Protein AF-A0A968SGC8-F1 (afdb_monomer_lite)

Foldseek 3Di:
DDDALLLLLLQQQVLLVLLLLVLLVVPDPPDDPDDDDDPPPQSPPDLLLLLLLLQLVQCLQVLDDDPVSSLVSCCVFPVVSLVQFQPAQQLSLLSSLVLVLSLCLQPLPVVSQVVSSNRRHHPPHDCLVSSLVSPLLSLLSDPVCQVVVPPPPPPDDDDDDDDRDDSLLVNLVSCVVRFVDDSVCLVPPDDLVVQLVVLVVGPPPSCSLVSSLNSLCSVCLQASVSSLVSLCVHPPNSSNSSSNSNNSSSNNGPVNDDVVSVVCQVPPVQPSTPPSDRPSRSSVSSVCSSVVVDDNPDPPPDPPDDDDDDDDDDDDDDDDDDDPDDDDDDDDDDDDDDDDDDDDDDDDD

pLDDT: mean 75.43, std 24.03, range [27.88, 97.62]

Radius of gyration: 25.51 Å; chains: 1; bounding box: 81×71×58 Å

Structure (mmCIF, N/CA/C/O backbone):
data_AF-A0A968SGC8-F1
#
_entry.id   AF-A0A968SGC8-F1
#
loop_
_atom_site.group_PDB
_atom_site.id
_atom_site.type_symbol
_atom_site.label_atom_id
_atom_site.label_alt_id
_atom_site.label_comp_id
_atom_site.label_asym_id
_atom_site.label_entity_id
_atom_site.label_seq_id
_atom_site.pdbx_PDB_ins_code
_atom_site.Cartn_x
_atom_site.Cartn_y
_atom_site.Cartn_z
_atom_site.occupancy
_atom_site.B_iso_or_equiv
_atom_site.auth_seq_id
_atom_site.auth_comp_id
_atom_site.auth_asym_id
_atom_site.auth_atom_id
_atom_site.pdbx_PDB_model_num
ATOM 1 N N . MET A 1 1 ? -9.001 -15.370 -15.158 1.00 44.16 1 MET A N 1
ATOM 2 C CA . MET A 1 1 ? -9.696 -16.065 -14.051 1.00 44.16 1 MET A CA 1
ATOM 3 C C . MET A 1 1 ? -10.393 -15.009 -13.215 1.00 44.16 1 MET A C 1
ATOM 5 O O . MET A 1 1 ? -9.741 -14.052 -12.826 1.00 44.16 1 MET A O 1
ATOM 9 N N . ILE A 1 2 ? -11.703 -15.141 -13.006 1.00 53.38 2 ILE A N 1
ATOM 10 C CA . ILE A 1 2 ? -12.503 -14.187 -12.230 1.00 53.38 2 ILE A CA 1
ATOM 11 C C . ILE A 1 2 ? -12.363 -14.575 -10.759 1.00 53.38 2 ILE A C 1
ATOM 13 O O . ILE A 1 2 ? -12.994 -15.523 -10.297 1.00 53.38 2 ILE A O 1
ATOM 17 N N . TYR A 1 3 ? -11.468 -13.911 -10.035 1.00 65.62 3 TYR A N 1
ATOM 18 C CA . TYR A 1 3 ? -11.357 -14.106 -8.592 1.00 65.62 3 TYR A CA 1
ATOM 19 C C . TYR A 1 3 ? -12.377 -13.229 -7.867 1.00 65.62 3 TYR A C 1
ATOM 21 O O . TYR A 1 3 ? -12.658 -12.113 -8.304 1.00 65.62 3 TYR A O 1
ATOM 29 N N . SER A 1 4 ? -12.923 -13.728 -6.755 1.00 87.12 4 SER A N 1
ATOM 30 C CA . SER A 1 4 ? -13.863 -12.948 -5.947 1.00 87.12 4 SER A CA 1
ATOM 31 C C . SER A 1 4 ? -13.193 -11.695 -5.385 1.00 87.12 4 SER A C 1
ATOM 33 O O . SER A 1 4 ? -12.011 -11.718 -5.026 1.00 87.12 4 SER A O 1
ATOM 35 N N . LEU A 1 5 ? -13.971 -10.618 -5.258 1.00 90.06 5 LEU A N 1
ATOM 36 C CA . LEU A 1 5 ? -13.527 -9.359 -4.663 1.00 90.06 5 LEU A CA 1
ATOM 37 C C . LEU A 1 5 ? -12.890 -9.573 -3.284 1.00 90.06 5 LEU A C 1
ATOM 39 O O . LEU A 1 5 ? -11.820 -9.042 -3.012 1.00 90.06 5 LEU A O 1
ATOM 43 N N . PHE A 1 6 ? -13.481 -10.446 -2.465 1.00 91.31 6 PHE A N 1
ATOM 44 C CA . PHE A 1 6 ? -12.934 -10.831 -1.165 1.00 91.31 6 PHE A CA 1
ATOM 45 C C . PHE A 1 6 ? -11.478 -11.326 -1.239 1.00 91.31 6 PHE A C 1
ATOM 47 O O . PHE A 1 6 ? -10.633 -10.873 -0.473 1.00 91.31 6 PHE A O 1
ATOM 54 N N . ASN A 1 7 ? -11.143 -12.194 -2.203 1.00 91.31 7 ASN A N 1
ATOM 55 C CA . ASN A 1 7 ? -9.778 -12.712 -2.351 1.00 91.31 7 ASN A CA 1
ATOM 56 C C . ASN A 1 7 ? -8.788 -11.633 -2.817 1.00 91.31 7 ASN A C 1
ATOM 58 O O . ASN A 1 7 ? -7.615 -11.685 -2.440 1.00 91.31 7 ASN A O 1
ATOM 62 N N . LYS A 1 8 ? -9.233 -10.674 -3.640 1.00 92.44 8 LYS A N 1
ATOM 63 C CA . LYS A 1 8 ? -8.419 -9.512 -4.031 1.00 92.44 8 LYS A CA 1
ATOM 64 C C . LYS A 1 8 ? -8.183 -8.583 -2.840 1.00 92.44 8 LYS A C 1
ATOM 66 O O . LYS A 1 8 ? -7.056 -8.169 -2.599 1.00 92.44 8 LYS A O 1
ATOM 71 N N . PHE A 1 9 ? -9.231 -8.317 -2.066 1.00 92.31 9 PHE A N 1
ATOM 72 C CA . PHE A 1 9 ? -9.202 -7.481 -0.867 1.00 92.31 9 PHE A CA 1
ATOM 73 C C . PHE A 1 9 ? -8.247 -8.054 0.193 1.00 92.31 9 PHE A C 1
ATOM 75 O O . PHE A 1 9 ? -7.362 -7.354 0.684 1.00 92.31 9 PHE A O 1
ATOM 82 N N . GLN A 1 10 ? -8.360 -9.359 0.473 1.00 93.69 10 GLN A N 1
ATOM 83 C CA . GLN A 1 10 ? -7.415 -10.102 1.310 1.00 93.69 10 GLN A CA 1
ATOM 84 C C . GLN A 1 10 ? -5.999 -10.061 0.746 1.00 93.69 10 GLN A C 1
ATOM 86 O O . GLN A 1 10 ? -5.056 -9.734 1.465 1.00 93.69 10 GLN A O 1
ATOM 91 N N . GLY A 1 11 ? -5.855 -10.367 -0.545 1.00 95.06 11 GLY A N 1
ATOM 92 C CA . GLY A 1 11 ? -4.572 -10.363 -1.231 1.00 95.06 11 GLY A CA 1
ATOM 93 C C . GLY A 1 11 ? -3.858 -9.019 -1.129 1.00 95.06 11 GLY A C 1
ATOM 94 O O . GLY A 1 11 ? -2.661 -9.004 -0.876 1.00 95.06 11 GLY A O 1
ATOM 95 N N . ALA A 1 12 ? -4.575 -7.901 -1.243 1.00 95.94 12 ALA A N 1
ATOM 96 C CA . ALA A 1 12 ? -4.001 -6.564 -1.157 1.00 95.94 12 ALA A CA 1
ATOM 97 C C . ALA A 1 12 ? -3.338 -6.307 0.205 1.00 95.94 12 ALA A C 1
ATOM 99 O O . ALA A 1 12 ? -2.127 -6.104 0.302 1.00 95.94 12 ALA A O 1
ATOM 100 N N . TRP A 1 13 ? -4.107 -6.376 1.292 1.00 95.25 13 TRP A N 1
ATOM 101 C CA . TRP A 1 13 ? -3.551 -6.090 2.613 1.00 95.25 13 TRP A CA 1
ATOM 102 C C . TRP A 1 13 ? -2.515 -7.134 3.047 1.00 95.25 13 TRP A C 1
ATOM 104 O O . TRP A 1 13 ? -1.416 -6.786 3.485 1.00 95.25 13 TRP A O 1
ATOM 114 N N . LEU A 1 14 ? -2.830 -8.424 2.889 1.00 94.06 14 L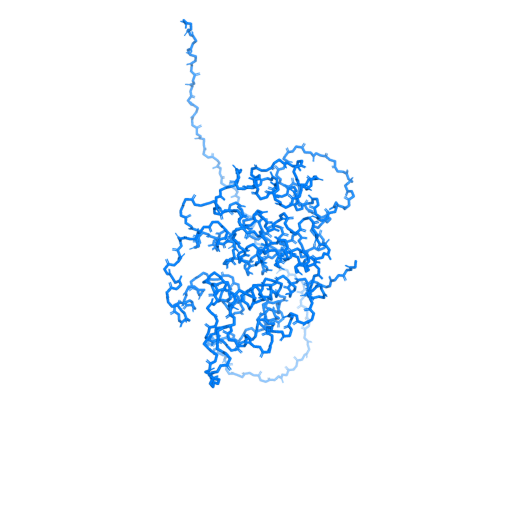EU A N 1
ATOM 115 C CA . LEU A 1 14 ? -1.924 -9.499 3.293 1.00 94.06 14 LEU A CA 1
ATOM 116 C C . LEU A 1 14 ? -0.674 -9.543 2.420 1.00 94.06 14 LEU A C 1
ATOM 118 O O . LEU A 1 14 ? 0.393 -9.863 2.928 1.00 94.06 14 LEU A O 1
ATOM 122 N N . GLY A 1 15 ? -0.767 -9.183 1.142 1.00 95.56 15 GLY A N 1
ATOM 123 C CA . GLY A 1 15 ? 0.378 -9.083 0.246 1.00 95.56 15 GLY A CA 1
ATOM 124 C C . GLY A 1 15 ? 1.407 -8.081 0.755 1.00 95.56 15 GLY A C 1
ATOM 125 O O . GLY A 1 15 ? 2.592 -8.405 0.796 1.00 95.56 15 GLY A O 1
ATOM 126 N N . SER A 1 16 ? 0.958 -6.914 1.229 1.00 95.19 16 SER A N 1
ATOM 127 C CA . SER A 1 16 ? 1.828 -5.931 1.886 1.00 95.19 16 SER A CA 1
ATOM 128 C C . SER A 1 16 ? 2.478 -6.508 3.147 1.00 95.19 16 SER A C 1
ATOM 130 O O . SER A 1 16 ? 3.703 -6.538 3.246 1.00 95.19 16 SER A O 1
ATOM 132 N N . VAL A 1 17 ? 1.670 -6.999 4.094 1.00 92.00 17 VAL A N 1
ATOM 133 C CA . VAL A 1 17 ? 2.140 -7.471 5.413 1.00 92.00 17 VAL A CA 1
ATOM 134 C C . VAL A 1 17 ? 3.071 -8.682 5.296 1.00 92.00 17 VAL A C 1
ATOM 136 O O . VAL A 1 17 ? 4.123 -8.742 5.927 1.00 92.00 17 VAL A O 1
ATOM 139 N N . VAL A 1 18 ? 2.712 -9.668 4.473 1.00 91.69 18 VAL A N 1
ATOM 140 C CA . VAL A 1 18 ? 3.506 -10.887 4.269 1.00 91.69 18 VAL A CA 1
ATOM 141 C C . VAL A 1 18 ? 4.841 -10.558 3.605 1.00 91.69 18 VAL A C 1
ATOM 143 O O . VAL A 1 18 ? 5.877 -11.113 3.986 1.00 91.69 18 VAL A O 1
ATOM 146 N N . ALA A 1 19 ? 4.844 -9.651 2.627 1.00 93.00 19 ALA A N 1
ATOM 147 C CA . ALA A 1 19 ? 6.064 -9.279 1.931 1.00 93.00 19 ALA A CA 1
ATOM 148 C C . ALA A 1 19 ? 7.033 -8.502 2.840 1.00 93.00 19 ALA A C 1
ATOM 150 O O . ALA A 1 19 ? 8.225 -8.825 2.868 1.00 93.00 19 ALA A O 1
ATOM 151 N N . THR A 1 20 ? 6.539 -7.545 3.637 1.00 91.50 20 THR A N 1
ATOM 152 C CA . THR A 1 20 ? 7.368 -6.796 4.600 1.00 91.50 20 THR A CA 1
ATOM 153 C C . THR A 1 20 ? 7.879 -7.691 5.724 1.00 91.50 20 THR A C 1
ATOM 155 O O . THR A 1 20 ? 9.072 -7.666 6.030 1.00 91.50 20 THR A O 1
ATOM 158 N N . ALA A 1 21 ? 7.026 -8.549 6.289 1.00 87.94 21 ALA A N 1
ATOM 159 C CA . ALA A 1 21 ? 7.408 -9.542 7.291 1.00 87.94 21 ALA A CA 1
ATOM 160 C C . ALA A 1 21 ? 8.562 -10.427 6.807 1.00 87.94 21 ALA A C 1
ATOM 162 O O . ALA A 1 21 ? 9.573 -10.599 7.494 1.00 87.94 21 ALA A O 1
ATOM 163 N N . ARG A 1 22 ? 8.446 -10.948 5.582 1.00 87.88 22 ARG A N 1
ATOM 164 C CA . ARG A 1 22 ? 9.485 -11.775 4.970 1.00 87.88 22 ARG A CA 1
ATOM 165 C C . ARG A 1 22 ? 10.780 -11.008 4.740 1.00 87.88 22 ARG A C 1
ATOM 167 O O . ARG A 1 22 ? 11.859 -11.562 4.952 1.00 87.88 22 ARG A O 1
ATOM 174 N N . PHE A 1 23 ? 10.685 -9.769 4.270 1.00 88.56 23 PHE A N 1
ATOM 175 C CA . PHE A 1 23 ? 11.853 -8.922 4.077 1.00 88.56 23 PHE A CA 1
ATOM 176 C C . PHE A 1 23 ? 12.595 -8.702 5.399 1.00 88.56 23 PHE A C 1
ATOM 178 O O . PHE A 1 23 ? 13.795 -8.951 5.471 1.00 88.56 23 PHE A O 1
ATOM 185 N N . ARG A 1 24 ? 11.875 -8.345 6.468 1.00 85.62 24 ARG A N 1
ATOM 186 C CA . ARG A 1 24 ? 12.444 -8.159 7.811 1.00 85.62 24 ARG A CA 1
ATOM 187 C C . ARG A 1 24 ? 13.102 -9.437 8.336 1.00 85.62 24 ARG A C 1
ATOM 189 O O . ARG A 1 24 ? 14.225 -9.373 8.822 1.00 85.62 24 ARG A O 1
ATOM 196 N N . ALA A 1 25 ? 12.460 -10.595 8.163 1.00 82.38 25 ALA A N 1
ATOM 197 C CA . ALA A 1 25 ? 13.013 -11.885 8.581 1.00 82.38 25 ALA A CA 1
ATOM 198 C C . ALA A 1 25 ? 14.326 -12.247 7.861 1.00 82.38 25 ALA A C 1
ATOM 200 O O . ALA A 1 25 ? 15.195 -12.875 8.454 1.00 82.38 25 ALA A O 1
ATOM 201 N N . LYS A 1 26 ? 14.495 -11.848 6.592 1.00 80.00 26 LYS A N 1
ATOM 202 C CA . LYS A 1 26 ? 15.757 -12.032 5.852 1.00 80.00 26 LYS A CA 1
ATOM 203 C C . LYS A 1 26 ? 16.834 -11.018 6.229 1.00 80.00 26 LYS A C 1
ATOM 205 O O . LYS A 1 26 ? 18.016 -11.334 6.140 1.00 80.00 26 LYS A O 1
ATOM 210 N N . SER A 1 27 ? 16.424 -9.806 6.589 1.00 73.50 27 SER A N 1
ATOM 211 C CA . SER A 1 27 ? 17.328 -8.705 6.927 1.00 73.50 27 SER A CA 1
ATOM 212 C C . SER A 1 27 ? 17.847 -8.774 8.363 1.00 73.50 27 SER A C 1
ATOM 214 O O . SER A 1 27 ? 18.819 -8.093 8.676 1.00 73.50 27 SER A O 1
ATOM 216 N N . GLN A 1 28 ? 17.242 -9.587 9.236 1.00 63.50 28 GLN A N 1
ATOM 217 C CA . GLN A 1 28 ? 17.808 -9.885 10.549 1.00 63.50 28 GLN A CA 1
ATOM 218 C C . GLN A 1 28 ? 19.001 -10.844 10.387 1.00 63.50 28 GLN A C 1
ATOM 220 O O . GLN A 1 28 ? 18.807 -12.002 10.012 1.00 63.50 28 GLN A O 1
ATOM 225 N N . PRO A 1 29 ? 20.247 -10.402 10.646 1.00 47.19 29 PRO A N 1
ATOM 226 C CA . PRO A 1 29 ? 21.378 -11.319 10.688 1.00 47.19 29 PRO A CA 1
ATOM 227 C C . PRO A 1 29 ? 21.155 -12.317 11.827 1.00 47.19 29 PRO A C 1
ATOM 229 O O . PRO A 1 29 ? 20.665 -11.918 12.882 1.00 47.19 29 PRO A O 1
ATOM 232 N N . ASN A 1 30 ? 21.542 -13.584 11.623 1.00 44.03 30 ASN A N 1
ATOM 233 C CA . ASN A 1 30 ? 21.597 -14.647 12.637 1.00 44.03 30 ASN A CA 1
ATOM 234 C C . ASN A 1 30 ? 22.349 -14.173 13.899 1.00 44.03 30 ASN A C 1
ATOM 236 O O . ASN A 1 30 ? 23.530 -14.456 14.086 1.00 44.03 30 ASN A O 1
ATOM 240 N N . SER A 1 31 ? 21.672 -13.443 14.773 1.00 41.66 31 SER A N 1
ATOM 241 C CA . SER A 1 31 ? 22.146 -13.084 16.097 1.00 41.66 31 SER A CA 1
ATOM 242 C C . SER A 1 31 ? 21.400 -13.975 17.073 1.00 41.66 31 SER A C 1
ATOM 244 O O . SER A 1 31 ? 20.184 -13.883 17.187 1.00 41.66 31 SER A O 1
ATOM 246 N N . GLN A 1 32 ? 22.174 -14.802 17.779 1.00 42.66 32 GLN A N 1
ATOM 247 C CA . GLN A 1 32 ? 21.794 -15.678 18.896 1.00 42.66 32 GLN A CA 1
ATOM 248 C C . GLN A 1 32 ? 21.338 -17.102 18.535 1.00 42.66 32 GLN A C 1
ATOM 250 O O . GLN A 1 32 ? 20.178 -17.471 18.650 1.00 42.66 32 GLN A O 1
ATOM 255 N N . VAL A 1 33 ? 22.326 -17.954 18.241 1.00 41.66 33 VAL A N 1
ATOM 256 C CA . VAL A 1 33 ? 22.206 -19.423 18.342 1.00 41.66 33 VAL A CA 1
ATOM 257 C C . VAL A 1 33 ? 22.215 -19.912 19.808 1.00 41.66 33 VAL A C 1
ATOM 259 O O . VAL A 1 33 ? 21.871 -21.056 20.055 1.00 41.66 33 VAL A O 1
ATOM 262 N N . ASN A 1 34 ? 22.529 -19.075 20.808 1.00 40.16 34 ASN A N 1
ATOM 263 C CA . ASN A 1 34 ? 22.683 -19.520 22.205 1.00 40.16 34 ASN A CA 1
ATOM 264 C C . ASN A 1 34 ? 22.024 -18.578 23.227 1.00 40.16 34 ASN A C 1
ATOM 266 O O . ASN A 1 34 ? 22.697 -18.014 24.090 1.00 40.16 34 ASN A O 1
ATOM 270 N N . SER A 1 35 ? 20.711 -18.374 23.161 1.00 34.50 35 SER A N 1
ATOM 271 C CA . SER A 1 35 ? 19.964 -17.777 24.278 1.00 34.50 35 SER A CA 1
ATOM 272 C C . SER A 1 35 ? 18.595 -18.451 24.416 1.00 34.50 35 SER A C 1
ATOM 274 O O . SER A 1 35 ? 18.003 -18.800 23.394 1.00 34.50 35 SER A O 1
ATOM 276 N N . PRO A 1 36 ? 18.108 -18.696 25.651 1.00 36.94 36 PRO A N 1
ATOM 277 C CA . PRO A 1 36 ? 16.769 -19.240 25.873 1.00 36.94 36 PRO A CA 1
ATOM 278 C C . PRO A 1 36 ? 15.713 -18.321 25.236 1.00 36.94 36 PRO A C 1
ATOM 280 O O . PRO A 1 36 ? 16.004 -17.143 25.012 1.00 36.94 36 PRO A O 1
ATOM 283 N N . PRO A 1 37 ? 14.506 -18.833 24.927 1.00 37.53 37 PRO A N 1
ATOM 284 C CA . PRO A 1 37 ? 13.490 -18.070 24.217 1.00 37.53 37 PRO A CA 1
ATOM 285 C C . PRO A 1 37 ? 13.073 -16.880 25.079 1.00 37.53 37 PRO A C 1
ATOM 287 O O . PRO A 1 37 ? 12.271 -17.009 26.003 1.00 37.53 37 PRO A O 1
ATOM 290 N N . ASN A 1 38 ? 13.636 -15.712 24.786 1.00 33.12 38 ASN A N 1
ATOM 291 C CA . ASN A 1 38 ? 13.056 -14.465 25.241 1.00 33.12 38 ASN A CA 1
ATOM 292 C C . ASN A 1 38 ? 11.638 -14.388 24.648 1.00 33.12 38 ASN A C 1
ATOM 294 O O . ASN A 1 38 ? 11.449 -14.784 23.490 1.00 33.12 38 ASN A O 1
ATOM 298 N N . PRO A 1 39 ? 10.635 -13.919 25.414 1.00 34.91 39 PRO A N 1
ATOM 299 C CA . PRO A 1 39 ? 9.309 -13.665 24.861 1.00 34.91 39 PRO A CA 1
ATOM 300 C C . PRO A 1 39 ? 9.460 -12.769 23.626 1.00 34.91 39 PRO A C 1
ATOM 302 O O . PRO A 1 39 ? 10.380 -11.946 23.618 1.00 34.91 39 PRO A O 1
ATOM 305 N N . PRO A 1 40 ? 8.617 -12.938 22.589 1.00 37.06 40 PRO A N 1
ATOM 306 C CA . PRO A 1 40 ? 8.781 -12.259 21.311 1.00 37.06 40 PRO A CA 1
ATOM 307 C C . PRO A 1 40 ? 8.898 -10.757 21.562 1.00 37.06 40 PRO A C 1
ATOM 309 O O . PRO A 1 40 ? 7.918 -10.084 21.875 1.00 37.06 40 PRO A O 1
ATOM 312 N N . SER A 1 41 ? 10.119 -10.232 21.481 1.00 37.78 41 SER A N 1
ATOM 313 C CA . SER A 1 41 ? 10.339 -8.801 21.449 1.00 37.78 41 SER A CA 1
ATOM 314 C C . SER A 1 41 ? 9.647 -8.331 20.182 1.00 37.78 41 SER A C 1
ATOM 316 O O . SER A 1 41 ? 9.981 -8.795 19.093 1.00 37.78 41 SER A O 1
ATOM 318 N N . ASN A 1 42 ? 8.619 -7.493 20.357 1.00 42.53 42 ASN A N 1
ATOM 319 C CA . ASN A 1 42 ? 7.828 -6.892 19.290 1.00 42.53 42 ASN A CA 1
ATOM 320 C C . ASN A 1 42 ? 8.747 -6.542 18.120 1.00 42.53 42 ASN A C 1
ATOM 322 O O . ASN A 1 42 ? 9.511 -5.579 18.202 1.00 42.53 42 ASN A O 1
ATOM 326 N N . SER A 1 43 ? 8.715 -7.350 17.057 1.00 47.03 43 SER A N 1
ATOM 327 C CA . SER A 1 43 ? 9.413 -7.047 15.815 1.00 47.03 43 SER A CA 1
ATOM 328 C C . SER A 1 43 ? 8.942 -5.658 15.414 1.00 47.03 43 SER A C 1
ATOM 330 O O . SER A 1 43 ? 7.745 -5.487 15.183 1.00 47.03 43 SER A O 1
ATOM 332 N N . SER A 1 44 ? 9.828 -4.661 15.457 1.00 58.56 44 SER A N 1
ATOM 333 C CA . SER A 1 44 ? 9.463 -3.247 15.365 1.00 58.56 44 SER A CA 1
ATOM 334 C C . SER A 1 44 ? 8.835 -2.961 14.003 1.00 58.56 44 SER A C 1
ATOM 336 O O . SER A 1 44 ? 9.532 -2.671 13.032 1.00 58.56 44 SER A O 1
ATOM 338 N N . SER A 1 45 ? 7.516 -3.122 13.921 1.00 71.50 45 SER A N 1
ATOM 339 C CA . SER A 1 45 ? 6.724 -2.825 12.738 1.00 71.50 45 SER A CA 1
ATOM 340 C C . SER A 1 45 ? 6.945 -1.368 12.362 1.00 71.50 45 SER A C 1
ATOM 342 O O . SER A 1 45 ? 6.958 -0.504 13.243 1.00 71.50 45 SER A O 1
ATOM 344 N N . ASN A 1 46 ? 7.078 -1.095 11.067 1.00 87.62 46 ASN A N 1
ATOM 345 C CA . ASN A 1 46 ? 7.187 0.263 10.546 1.00 87.62 46 ASN A CA 1
ATOM 346 C C . ASN A 1 46 ? 6.029 1.134 11.095 1.00 87.62 46 ASN A C 1
ATOM 348 O O . ASN A 1 46 ? 4.893 0.646 11.112 1.00 87.62 46 ASN A O 1
ATOM 352 N N . PRO A 1 47 ? 6.281 2.376 11.566 1.00 92.94 47 PRO A N 1
ATOM 353 C CA . PRO A 1 47 ? 5.264 3.242 12.177 1.00 92.94 47 PRO A CA 1
ATOM 354 C C . PRO A 1 47 ? 4.026 3.432 11.292 1.00 92.94 47 PRO A C 1
ATOM 356 O O . PRO A 1 47 ? 2.904 3.409 11.794 1.00 92.94 47 PRO A O 1
ATOM 359 N N . TRP A 1 48 ? 4.207 3.530 9.975 1.00 94.31 48 TRP A N 1
ATOM 360 C CA . TRP A 1 48 ? 3.115 3.739 9.023 1.00 94.31 48 TRP A CA 1
ATOM 361 C C . TRP A 1 48 ? 2.249 2.494 8.829 1.00 94.31 48 TRP A C 1
ATOM 363 O O . TRP A 1 48 ? 1.032 2.604 8.698 1.00 94.31 48 TRP A O 1
ATOM 373 N N . GLU A 1 49 ? 2.845 1.303 8.919 1.00 92.31 49 GLU A N 1
ATOM 374 C CA . GLU A 1 49 ? 2.100 0.041 8.978 1.00 92.31 49 GLU A CA 1
ATOM 375 C C . GLU A 1 49 ? 1.259 -0.044 10.265 1.00 92.31 49 GLU A C 1
ATOM 377 O O . GLU A 1 49 ? 0.119 -0.514 10.226 1.00 92.31 49 GLU A O 1
ATOM 382 N N . GLN A 1 50 ? 1.774 0.468 11.394 1.00 92.06 50 GLN A N 1
ATOM 383 C CA . GLN A 1 50 ? 1.009 0.540 12.648 1.00 92.06 50 GLN A CA 1
ATOM 384 C C . GLN A 1 50 ? -0.172 1.502 12.515 1.00 92.06 50 GLN A C 1
ATOM 386 O O . GLN A 1 50 ? -1.300 1.145 12.852 1.00 92.06 50 GLN A O 1
ATOM 391 N N . ILE A 1 51 ? 0.075 2.702 11.979 1.00 95.56 51 ILE A N 1
ATOM 392 C CA . ILE A 1 51 ? -0.952 3.721 11.740 1.00 95.56 51 ILE A CA 1
ATOM 393 C C . ILE A 1 51 ? -2.053 3.164 10.835 1.00 95.56 51 ILE A C 1
ATOM 395 O O . ILE A 1 51 ? -3.231 3.280 11.176 1.00 95.56 51 ILE A O 1
ATOM 399 N N . ALA A 1 52 ? -1.682 2.501 9.736 1.00 95.69 52 ALA A N 1
ATOM 400 C CA . ALA A 1 52 ? -2.625 1.847 8.837 1.00 95.69 52 ALA A CA 1
ATOM 401 C C . ALA A 1 52 ? -3.421 0.743 9.557 1.00 95.69 52 ALA A C 1
ATOM 403 O O . ALA A 1 52 ? -4.643 0.679 9.444 1.00 95.69 52 ALA A O 1
ATOM 404 N N . THR A 1 53 ? -2.760 -0.091 10.361 1.00 93.69 53 THR A N 1
ATOM 405 C CA . THR A 1 53 ? -3.423 -1.165 11.117 1.00 93.69 53 THR A CA 1
ATOM 406 C C . THR A 1 53 ? -4.442 -0.617 12.123 1.00 93.69 53 THR A C 1
ATOM 408 O O . THR A 1 53 ? -5.564 -1.120 12.198 1.00 93.69 53 THR A O 1
ATOM 411 N N . ILE A 1 54 ? -4.098 0.450 12.850 1.00 94.44 54 ILE A N 1
ATOM 412 C CA . ILE A 1 54 ? -5.029 1.155 13.745 1.00 94.44 54 ILE A CA 1
ATOM 413 C C . ILE A 1 54 ? -6.158 1.807 12.930 1.00 94.44 54 ILE A C 1
ATOM 415 O O . ILE A 1 54 ? -7.320 1.757 13.324 1.00 94.44 54 ILE A O 1
ATOM 419 N N . GLY A 1 55 ? -5.859 2.336 11.742 1.00 95.69 55 GLY A N 1
ATOM 420 C CA . GLY A 1 55 ? -6.864 2.864 10.817 1.00 95.69 55 GLY A CA 1
ATOM 421 C C . GLY A 1 55 ? -7.906 1.821 10.417 1.00 95.69 55 GLY A C 1
ATOM 422 O O . GLY A 1 55 ? -9.101 2.112 10.431 1.00 95.69 55 GLY A O 1
ATOM 423 N N . ILE A 1 56 ? -7.481 0.581 10.155 1.00 95.44 56 ILE A N 1
ATOM 424 C CA . ILE A 1 56 ? -8.402 -0.536 9.901 1.00 95.44 56 ILE A CA 1
ATOM 425 C C . ILE A 1 56 ? -9.295 -0.796 11.118 1.00 95.44 56 ILE A C 1
ATOM 427 O O . ILE A 1 56 ? -10.506 -0.951 10.969 1.00 95.44 56 ILE A O 1
ATOM 431 N N . GLN A 1 57 ? -8.727 -0.828 12.325 1.00 94.25 57 GLN A N 1
ATOM 432 C CA . GLN A 1 57 ? -9.503 -1.035 13.552 1.00 94.25 57 GLN A CA 1
ATOM 433 C C . GLN A 1 57 ? -10.546 0.071 13.751 1.00 94.25 57 GLN A C 1
ATOM 435 O O . GLN A 1 57 ? -11.686 -0.224 14.112 1.00 94.25 57 GLN A O 1
ATOM 440 N N . SER A 1 58 ? -10.180 1.323 13.473 1.00 95.44 58 SER A N 1
ATOM 441 C CA . SER A 1 58 ? -11.089 2.466 13.522 1.00 95.44 58 SER A CA 1
ATOM 442 C C . SER A 1 58 ? -12.243 2.305 12.528 1.00 95.44 58 SER A C 1
ATOM 444 O O . SER A 1 58 ? -13.405 2.405 12.923 1.00 95.44 58 SER A O 1
ATOM 446 N N . LEU A 1 59 ? -11.938 1.962 11.270 1.00 95.50 59 LEU A N 1
ATOM 447 C CA . LEU A 1 59 ? -12.938 1.715 10.224 1.00 95.50 59 LEU A CA 1
ATOM 448 C C . LEU A 1 59 ? -13.892 0.573 10.596 1.00 95.50 59 LEU A C 1
ATOM 450 O O . LEU A 1 59 ? -15.097 0.708 10.417 1.00 95.50 59 LEU A O 1
ATOM 454 N N . ILE A 1 60 ? -13.379 -0.526 11.158 1.00 94.69 60 ILE A N 1
ATOM 455 C CA . ILE A 1 60 ? -14.202 -1.662 11.605 1.00 94.69 60 ILE A CA 1
ATOM 456 C C . ILE A 1 60 ? -15.154 -1.247 12.728 1.00 94.69 60 ILE A C 1
ATOM 458 O O . ILE A 1 60 ? -16.322 -1.632 12.716 1.00 94.69 60 ILE A O 1
ATOM 462 N N . GLN A 1 61 ? -14.654 -0.500 13.717 1.00 92.81 61 GLN A N 1
ATOM 463 C CA . GLN A 1 61 ? -15.440 -0.118 14.891 1.00 92.81 61 GLN A CA 1
ATOM 464 C C . GLN A 1 61 ? -16.517 0.914 14.562 1.00 92.81 61 GLN A C 1
ATOM 466 O O . GLN A 1 61 ? -17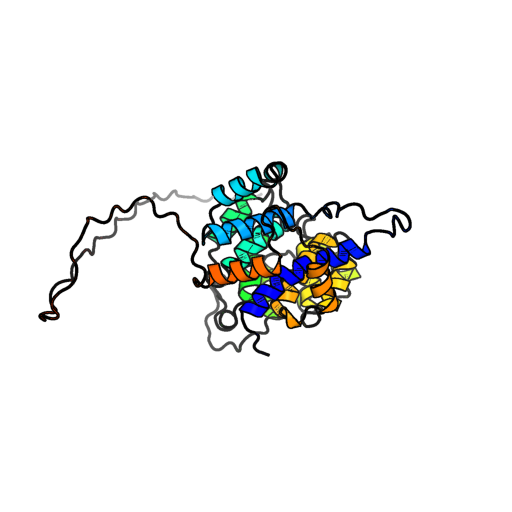.625 0.816 15.083 1.00 92.81 61 GLN A O 1
ATOM 471 N N . GLN A 1 62 ? -16.196 1.889 13.710 1.00 94.69 62 GLN A N 1
ATOM 472 C CA . GLN A 1 62 ? -17.120 2.966 13.358 1.00 94.69 62 GLN A CA 1
ATOM 473 C C . GLN A 1 62 ? -18.029 2.601 12.182 1.00 94.69 62 GLN A C 1
ATOM 475 O O . GLN A 1 62 ? -19.127 3.133 12.072 1.00 94.69 62 GLN A O 1
ATOM 480 N N . GLY A 1 63 ? -17.595 1.709 11.288 1.00 93.44 63 GLY A N 1
ATOM 481 C CA . GLY A 1 63 ? -18.287 1.429 10.027 1.00 93.44 63 GLY A CA 1
ATOM 482 C C . GLY A 1 63 ? -18.097 2.509 8.957 1.00 93.44 63 GLY A C 1
ATOM 483 O O . GLY A 1 63 ? -18.597 2.372 7.846 1.00 93.44 63 GLY A O 1
ATOM 484 N N . TYR A 1 64 ? -17.375 3.584 9.273 1.00 93.75 64 TYR A N 1
ATOM 485 C CA . TYR A 1 64 ? -17.055 4.686 8.374 1.00 93.75 64 TYR A CA 1
ATOM 486 C C . TYR A 1 64 ? -15.755 5.375 8.817 1.00 93.75 64 TYR A C 1
ATOM 488 O O . TYR A 1 64 ? -15.185 5.065 9.863 1.00 93.75 64 TYR A O 1
ATOM 496 N N . LEU A 1 65 ? -15.259 6.315 8.008 1.00 95.31 65 LEU A N 1
ATOM 497 C CA . LEU A 1 65 ? -14.049 7.073 8.318 1.00 95.31 65 LEU A CA 1
ATOM 498 C C . LEU A 1 65 ? -14.381 8.208 9.287 1.00 95.31 65 LEU A C 1
ATOM 500 O O . LEU A 1 65 ? -15.012 9.189 8.884 1.00 95.31 65 LEU A O 1
ATOM 504 N N . GLU A 1 66 ? -13.888 8.077 10.516 1.00 96.12 66 GLU A N 1
ATOM 505 C CA . GLU A 1 66 ? -13.911 9.104 11.557 1.00 96.12 66 GLU A CA 1
ATOM 506 C C . GLU A 1 66 ? -12.474 9.392 12.022 1.00 96.12 66 GLU A C 1
ATOM 508 O O . GLU A 1 66 ? -11.857 8.589 12.730 1.00 96.12 66 GLU A O 1
ATOM 513 N N . LEU A 1 67 ? -11.919 10.535 11.601 1.00 96.69 67 LEU A N 1
ATOM 514 C CA . LEU A 1 67 ? -10.510 10.874 11.843 1.00 96.69 67 LEU A CA 1
ATOM 515 C C . LEU A 1 67 ? -10.209 11.058 13.334 1.00 96.69 67 LEU A C 1
ATOM 517 O O . LEU A 1 67 ? -9.175 10.593 13.810 1.00 96.69 67 LEU A O 1
ATOM 521 N N . ASN A 1 68 ? -11.141 11.650 14.087 1.00 97.06 68 ASN A N 1
ATOM 522 C CA . ASN A 1 68 ? -10.975 11.850 15.528 1.00 97.06 68 ASN A CA 1
ATOM 523 C C . ASN A 1 68 ? -10.896 10.515 16.271 1.00 97.06 68 ASN A C 1
ATOM 525 O O . ASN A 1 68 ? -10.081 10.347 17.175 1.00 97.06 68 ASN A O 1
ATOM 529 N N . HIS A 1 69 ? -11.717 9.542 15.867 1.00 96.44 69 HIS A N 1
ATOM 530 C CA . HIS A 1 69 ? -11.685 8.204 16.441 1.00 96.44 69 HIS A CA 1
ATOM 531 C C . HIS A 1 69 ? -10.377 7.481 16.099 1.00 96.44 69 HIS A C 1
ATOM 533 O O . HIS A 1 69 ? -9.777 6.862 16.974 1.00 96.44 69 HIS A O 1
ATOM 539 N N . TRP A 1 70 ? -9.890 7.610 14.859 1.00 96.56 70 TRP A N 1
ATOM 540 C CA . TRP A 1 70 ? -8.592 7.057 14.463 1.00 96.56 70 TRP A CA 1
ATOM 541 C C . TRP A 1 70 ? -7.457 7.637 15.319 1.00 96.56 70 TRP A C 1
ATOM 543 O O . TRP A 1 70 ? -6.696 6.882 15.921 1.00 96.56 70 TRP A O 1
ATOM 553 N N . GLN A 1 71 ? -7.382 8.961 15.467 1.00 96.69 71 GLN A N 1
ATOM 554 C CA . GLN A 1 71 ? -6.380 9.598 16.327 1.00 96.69 71 GLN A CA 1
ATOM 555 C C . GLN A 1 71 ? -6.532 9.200 17.802 1.00 96.69 71 GLN A C 1
ATOM 557 O O . GLN A 1 71 ? -5.531 8.932 18.463 1.00 96.69 71 GLN A O 1
ATOM 562 N N . ALA A 1 72 ? -7.761 9.095 18.316 1.00 95.69 72 ALA A N 1
ATOM 563 C CA . ALA A 1 72 ? -8.012 8.643 19.684 1.00 95.69 72 ALA A CA 1
ATOM 564 C C . ALA A 1 72 ? -7.520 7.204 19.915 1.00 95.69 72 ALA A C 1
ATOM 566 O O . ALA A 1 72 ? -6.924 6.920 20.951 1.00 95.69 72 ALA A O 1
ATOM 567 N N . GLN A 1 73 ? -7.698 6.304 18.943 1.00 93.44 73 GLN A N 1
ATOM 568 C CA . GLN A 1 73 ? -7.153 4.946 19.020 1.00 93.44 73 GLN A CA 1
ATOM 569 C C . GLN A 1 73 ? -5.624 4.908 18.966 1.00 93.44 73 GLN A C 1
ATOM 571 O O . GLN A 1 73 ? -4.997 4.075 19.623 1.00 93.44 73 GLN A O 1
ATOM 576 N N . ILE A 1 74 ? -5.004 5.807 18.202 1.00 93.81 74 ILE A N 1
ATOM 577 C CA . ILE A 1 74 ? -3.548 5.947 18.209 1.00 93.81 74 ILE A CA 1
ATOM 578 C C . ILE A 1 74 ? -3.084 6.430 19.585 1.00 93.81 74 ILE A C 1
ATOM 580 O O . ILE A 1 74 ? -2.169 5.838 20.152 1.00 93.81 74 ILE A O 1
ATOM 584 N N . ALA A 1 75 ? -3.762 7.427 20.161 1.00 93.25 75 ALA A N 1
ATOM 585 C CA . ALA A 1 75 ? -3.465 7.947 21.494 1.00 93.25 75 ALA A CA 1
ATOM 586 C C . ALA A 1 75 ? -3.509 6.858 22.579 1.00 93.25 75 ALA A C 1
ATOM 588 O O . ALA A 1 75 ? -2.726 6.905 23.522 1.00 93.25 75 ALA A O 1
ATOM 589 N N . THR A 1 76 ? -4.405 5.875 22.459 1.00 91.38 76 THR A N 1
ATOM 590 C CA . THR A 1 76 ? -4.510 4.769 23.423 1.00 91.38 76 THR A CA 1
ATOM 591 C C . THR A 1 76 ? -3.538 3.626 23.141 1.00 91.38 76 THR A C 1
ATOM 593 O O . THR A 1 76 ? -3.095 2.962 24.075 1.00 91.38 76 THR A O 1
ATOM 596 N N . THR A 1 77 ? -3.199 3.378 21.874 1.00 88.06 77 THR A N 1
ATOM 597 C CA . THR A 1 77 ? -2.383 2.221 21.469 1.00 88.06 77 THR A CA 1
ATOM 598 C C . THR A 1 77 ? -0.890 2.529 21.477 1.00 88.06 77 THR A C 1
ATOM 600 O O . THR A 1 77 ? -0.105 1.746 22.008 1.00 88.06 77 THR A O 1
ATOM 603 N N . ASN A 1 78 ? -0.497 3.647 20.868 1.00 90.56 78 ASN A N 1
ATOM 604 C CA . ASN A 1 78 ? 0.883 4.107 20.778 1.00 90.56 78 ASN A CA 1
ATOM 605 C C . ASN A 1 78 ? 0.904 5.640 20.577 1.00 90.56 78 ASN A C 1
ATOM 607 O O . ASN A 1 78 ? 0.888 6.112 19.435 1.00 90.56 78 ASN A O 1
ATOM 611 N N . PRO A 1 79 ? 0.946 6.423 21.674 1.00 92.31 79 PRO A N 1
ATOM 612 C CA . PRO A 1 79 ? 0.892 7.884 21.627 1.00 92.31 79 PRO A CA 1
ATOM 613 C C . PRO A 1 79 ? 2.001 8.531 20.791 1.00 92.31 79 PRO A C 1
ATOM 615 O O . PRO A 1 79 ? 1.803 9.620 20.255 1.00 92.31 79 PRO A O 1
ATOM 618 N N . ASP A 1 80 ? 3.165 7.887 20.661 1.00 93.38 80 ASP A N 1
ATOM 619 C CA . ASP A 1 80 ? 4.294 8.449 19.916 1.00 93.38 80 ASP A CA 1
ATOM 620 C C . ASP A 1 80 ? 3.996 8.592 18.421 1.00 93.38 80 ASP A C 1
ATOM 622 O O . ASP A 1 80 ? 4.522 9.502 17.781 1.00 93.38 80 ASP A O 1
ATOM 626 N N . LEU A 1 81 ? 3.099 7.767 17.873 1.00 94.19 81 LEU A N 1
ATOM 627 C CA . LEU A 1 81 ? 2.677 7.863 16.474 1.00 94.19 81 LEU A CA 1
ATOM 628 C C . LEU A 1 81 ? 1.895 9.153 16.183 1.00 94.19 81 LEU A C 1
ATOM 630 O O . LEU A 1 81 ? 1.873 9.596 15.038 1.00 94.19 81 LEU A O 1
ATOM 634 N N . LEU A 1 82 ? 1.298 9.804 17.192 1.00 95.00 82 LEU A N 1
ATOM 635 C CA . LEU A 1 82 ? 0.631 11.100 16.998 1.00 95.00 82 LEU A CA 1
ATOM 636 C C . LEU A 1 82 ? 1.608 12.213 16.614 1.00 95.00 82 LEU A C 1
ATOM 638 O O . LEU A 1 82 ? 1.197 13.195 16.004 1.00 95.00 82 LEU A O 1
ATOM 642 N N . LYS A 1 83 ? 2.901 12.059 16.927 1.00 95.44 83 LYS A N 1
ATOM 643 C CA . LYS A 1 83 ? 3.943 13.014 16.522 1.00 95.44 83 LYS A CA 1
ATOM 644 C C . LYS A 1 83 ? 4.172 13.027 15.007 1.00 95.44 83 LYS A C 1
ATOM 646 O O . LYS A 1 83 ? 4.815 13.946 14.521 1.00 95.44 83 LYS A O 1
ATOM 651 N N . LEU A 1 84 ? 3.668 12.017 14.290 1.00 95.94 84 LEU A N 1
ATOM 652 C CA . LEU A 1 84 ? 3.808 11.866 12.840 1.00 95.94 84 LEU A CA 1
ATOM 653 C C . LEU A 1 84 ? 2.657 12.506 12.042 1.00 95.94 84 LEU A C 1
ATOM 655 O O . LEU A 1 84 ? 2.665 12.498 10.812 1.00 95.94 84 LEU A O 1
ATOM 659 N N . VAL A 1 85 ? 1.640 13.036 12.729 1.00 96.50 85 VAL A N 1
ATOM 660 C CA . VAL A 1 85 ? 0.542 13.782 12.100 1.00 96.50 85 VAL A CA 1
ATOM 661 C C . VAL A 1 85 ? 1.117 15.022 11.416 1.00 96.50 85 VAL A C 1
ATOM 663 O O . VAL A 1 85 ? 1.823 15.806 12.048 1.00 96.50 85 VAL A O 1
ATOM 666 N N . GLY A 1 86 ? 0.804 15.206 10.134 1.00 96.12 86 GLY A N 1
ATOM 667 C CA . GLY A 1 86 ? 1.302 16.329 9.341 1.00 96.12 86 GLY A CA 1
ATOM 668 C C . GLY A 1 86 ? 2.811 16.316 9.072 1.00 96.12 86 GLY A C 1
ATOM 669 O O . GLY A 1 86 ? 3.378 17.374 8.807 1.00 96.12 86 GLY A O 1
ATOM 670 N N . THR A 1 87 ? 3.486 15.165 9.185 1.00 96.81 87 THR A N 1
ATOM 671 C CA . THR A 1 87 ? 4.934 15.046 8.914 1.00 96.81 87 THR A CA 1
ATOM 672 C C . THR A 1 87 ? 5.272 14.002 7.853 1.00 96.81 87 THR A C 1
ATOM 674 O O . THR A 1 87 ? 6.450 13.777 7.583 1.00 96.81 87 THR A O 1
ATOM 677 N N . ALA A 1 88 ? 4.279 13.299 7.307 1.00 96.75 88 ALA A N 1
ATOM 678 C CA . ALA A 1 88 ? 4.506 12.196 6.387 1.00 96.75 88 ALA A CA 1
ATOM 679 C C . ALA A 1 88 ? 4.964 12.703 5.018 1.00 96.75 88 ALA A C 1
ATOM 681 O O . ALA A 1 88 ? 4.360 13.612 4.442 1.00 96.75 88 ALA A O 1
ATOM 682 N N . THR A 1 89 ? 5.958 12.032 4.445 1.00 96.19 89 THR A N 1
ATOM 683 C CA . THR A 1 89 ? 6.221 12.119 3.005 1.00 96.19 89 THR A CA 1
ATOM 684 C C . THR A 1 89 ? 5.033 11.576 2.203 1.00 96.19 89 THR A C 1
ATOM 686 O O . THR A 1 89 ? 4.191 10.837 2.725 1.00 96.19 89 THR A O 1
ATOM 689 N N . ALA A 1 90 ? 4.975 11.874 0.900 1.00 94.62 90 ALA A N 1
ATOM 690 C CA . ALA A 1 90 ? 3.913 11.365 0.032 1.00 94.62 90 ALA A CA 1
ATOM 691 C C . ALA A 1 90 ? 3.741 9.835 0.113 1.00 94.62 90 ALA A C 1
ATOM 693 O O . ALA A 1 90 ? 2.622 9.356 0.297 1.00 94.62 90 ALA A O 1
ATOM 694 N N . SER A 1 91 ? 4.830 9.058 0.022 1.00 95.38 91 SER A N 1
ATOM 695 C CA . SER A 1 91 ? 4.760 7.591 0.128 1.00 95.38 91 SER A CA 1
ATOM 696 C C . SER A 1 91 ? 4.277 7.143 1.508 1.00 95.38 91 SER A C 1
ATOM 698 O O . SER A 1 91 ? 3.440 6.256 1.607 1.00 95.38 91 SER A O 1
ATOM 700 N N . GLU A 1 92 ? 4.742 7.762 2.585 1.00 96.44 92 GLU A N 1
ATOM 701 C CA . GLU A 1 92 ? 4.336 7.386 3.942 1.00 96.44 92 GLU A CA 1
ATOM 702 C C . GLU A 1 92 ? 2.845 7.637 4.203 1.00 96.44 92 GLU A C 1
ATOM 704 O O . GLU A 1 92 ? 2.150 6.761 4.724 1.00 96.44 92 GLU A O 1
ATOM 709 N N . ALA A 1 93 ? 2.326 8.782 3.751 1.00 97.00 93 ALA A N 1
ATOM 710 C CA . ALA A 1 93 ? 0.901 9.088 3.825 1.00 97.00 93 ALA A CA 1
ATOM 711 C C . ALA A 1 93 ? 0.061 8.101 3.001 1.00 97.00 93 ALA A C 1
ATOM 713 O O . ALA A 1 93 ? -1.005 7.669 3.449 1.00 97.00 93 ALA A O 1
ATOM 714 N N . VAL A 1 94 ? 0.542 7.694 1.817 1.00 96.44 94 VAL A N 1
ATOM 715 C CA . VAL A 1 94 ? -0.119 6.649 1.019 1.00 96.44 94 VAL A CA 1
ATOM 716 C C . VAL A 1 94 ? -0.183 5.344 1.811 1.00 96.44 94 VAL A C 1
ATOM 718 O O . VAL A 1 94 ? -1.247 4.736 1.873 1.00 96.44 94 VAL A O 1
ATOM 721 N N . TRP A 1 95 ? 0.906 4.926 2.467 1.00 96.25 95 TRP A N 1
ATOM 722 C CA . TRP A 1 95 ? 0.911 3.695 3.267 1.00 96.25 95 TRP A CA 1
ATOM 723 C C . TRP A 1 95 ? -0.108 3.764 4.410 1.00 96.25 95 TRP A C 1
ATOM 725 O O . TRP A 1 95 ? -0.944 2.868 4.547 1.00 96.25 95 TRP A O 1
ATOM 735 N N . ALA A 1 96 ? -0.098 4.862 5.170 1.00 96.50 96 ALA A N 1
ATOM 736 C CA . ALA A 1 96 ? -1.034 5.100 6.268 1.00 96.50 96 ALA A CA 1
ATOM 737 C C . ALA A 1 96 ? -2.506 5.018 5.826 1.00 96.50 96 ALA A C 1
ATOM 739 O O . ALA A 1 96 ? -3.366 4.580 6.590 1.00 96.50 96 ALA A O 1
ATOM 740 N N . THR A 1 97 ? -2.798 5.420 4.585 1.00 96.56 97 THR A N 1
ATOM 741 C CA . THR A 1 97 ? -4.158 5.551 4.040 1.00 96.56 97 THR A CA 1
ATOM 742 C C . THR A 1 97 ? -4.579 4.423 3.090 1.00 96.56 97 THR A C 1
ATOM 744 O O . THR A 1 97 ? -5.718 4.429 2.609 1.00 96.56 97 THR A O 1
ATOM 747 N N . LEU A 1 98 ? -3.743 3.395 2.882 1.00 95.81 98 LEU A N 1
ATOM 748 C CA . LEU A 1 98 ? -4.128 2.178 2.147 1.00 95.81 98 LEU A CA 1
ATOM 749 C C . LEU A 1 98 ? -5.448 1.561 2.653 1.00 95.81 98 LEU A C 1
ATOM 751 O O . LEU A 1 98 ? -6.285 1.229 1.813 1.00 95.81 98 LEU A O 1
ATOM 755 N N . PRO A 1 99 ? -5.709 1.455 3.974 1.00 95.75 99 PRO A N 1
ATOM 756 C CA . PRO A 1 99 ? -6.990 0.967 4.488 1.00 95.75 99 PRO A CA 1
ATOM 757 C C . PRO A 1 99 ? -8.202 1.760 4.009 1.00 95.75 99 PRO A C 1
ATOM 759 O O . PRO A 1 99 ? -9.240 1.180 3.707 1.00 95.75 99 PRO A O 1
ATOM 762 N N . VAL A 1 100 ? -8.072 3.087 3.933 1.00 95.94 100 VAL A N 1
ATOM 763 C CA . VAL A 1 100 ? -9.151 3.982 3.497 1.00 95.94 100 VAL A CA 1
ATOM 764 C C . VAL A 1 100 ? -9.414 3.775 2.011 1.00 95.94 100 VAL A C 1
ATOM 766 O O . VAL A 1 100 ? -10.565 3.627 1.611 1.00 95.94 100 VAL A O 1
ATOM 769 N N . SER A 1 101 ? -8.351 3.686 1.209 1.00 94.12 101 SER A N 1
ATOM 770 C CA . SER A 1 101 ? -8.456 3.383 -0.224 1.00 94.12 101 SER A CA 1
ATOM 771 C C . SER A 1 101 ? -9.116 2.026 -0.471 1.00 94.12 101 SER A C 1
ATOM 773 O O . SER A 1 101 ? -9.960 1.896 -1.350 1.00 94.12 101 SER A O 1
ATOM 775 N N . LEU A 1 102 ? -8.768 1.023 0.338 1.00 94.06 102 LEU A N 1
ATOM 776 C CA . LEU A 1 102 ? -9.334 -0.319 0.262 1.00 94.06 102 LEU A CA 1
ATOM 777 C C . LEU A 1 102 ? -10.818 -0.336 0.675 1.00 94.06 102 LEU A C 1
ATOM 779 O O . LEU A 1 102 ? -11.638 -0.961 0.011 1.00 94.06 102 LEU A O 1
ATOM 783 N N . PHE A 1 103 ? -11.186 0.374 1.743 1.00 94.88 103 PHE A N 1
ATOM 784 C CA . PHE A 1 103 ? -12.560 0.420 2.251 1.00 94.88 103 PHE A CA 1
ATOM 785 C C . PHE A 1 103 ? -13.510 1.222 1.349 1.00 94.88 103 PHE A C 1
ATOM 787 O O . PHE A 1 103 ? -14.669 0.863 1.220 1.00 94.88 103 PHE A O 1
ATOM 794 N N . TYR A 1 104 ? -13.043 2.281 0.688 1.00 92.31 104 TYR A N 1
ATOM 795 C CA . TYR A 1 104 ? -13.875 3.125 -0.185 1.00 92.31 104 TYR A CA 1
ATOM 796 C C . TYR A 1 104 ? -13.629 2.879 -1.682 1.00 92.31 104 TYR A C 1
ATOM 798 O O . TYR A 1 104 ? -13.783 3.793 -2.486 1.00 92.31 104 TYR A O 1
ATOM 806 N N . HIS A 1 105 ? -13.229 1.667 -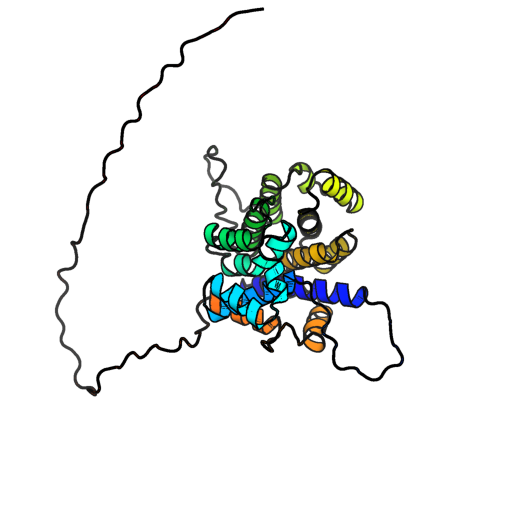2.074 1.00 89.88 105 HIS A N 1
ATOM 807 C CA . HIS A 1 105 ? -12.824 1.386 -3.456 1.00 89.88 105 HIS A CA 1
ATOM 808 C C . HIS A 1 105 ? -13.975 1.461 -4.484 1.00 89.88 105 HIS A C 1
ATOM 810 O O . HIS A 1 105 ? -13.751 1.975 -5.573 1.00 89.88 105 HIS A O 1
ATOM 816 N N . GLU A 1 106 ? -15.197 1.012 -4.155 1.00 81.25 106 GLU A N 1
ATOM 817 C CA . GLU A 1 106 ? -16.365 1.085 -5.068 1.00 81.25 106 GLU A CA 1
ATOM 818 C C . GLU A 1 106 ? -16.939 2.501 -5.191 1.00 81.25 106 GLU A C 1
ATOM 820 O O . GLU A 1 106 ? -17.309 2.978 -6.262 1.00 81.25 106 GLU A O 1
ATOM 825 N N . HIS A 1 107 ? -17.012 3.201 -4.064 1.00 70.56 107 HIS A N 1
ATOM 826 C CA . HIS A 1 107 ? -17.447 4.584 -4.000 1.00 70.56 107 HIS A CA 1
ATOM 827 C C . HIS A 1 107 ? -16.225 5.425 -3.724 1.00 70.56 107 HIS A C 1
ATOM 829 O O . HIS A 1 107 ? -16.094 5.917 -2.605 1.00 70.56 107 HIS A O 1
ATOM 835 N N . TYR A 1 108 ? -15.326 5.548 -4.706 1.00 65.19 108 TYR A N 1
ATOM 836 C CA . TYR A 1 108 ? -14.142 6.392 -4.579 1.00 65.19 108 TYR A CA 1
ATOM 837 C C . TYR A 1 108 ? -14.563 7.827 -4.234 1.00 65.19 108 TYR A C 1
ATOM 839 O O . TYR A 1 108 ? -14.788 8.688 -5.084 1.00 65.19 108 TYR A O 1
ATOM 847 N N . THR A 1 109 ? -14.715 8.085 -2.938 1.00 68.81 109 THR A N 1
ATOM 848 C CA . THR A 1 109 ? -15.007 9.389 -2.384 1.00 68.81 109 THR A CA 1
ATOM 849 C C . THR A 1 109 ? -13.657 10.027 -2.201 1.00 68.81 109 THR A C 1
ATOM 851 O O . THR A 1 109 ? -13.037 9.908 -1.141 1.00 68.81 109 THR A O 1
ATOM 854 N N . THR A 1 110 ? -13.200 10.695 -3.259 1.00 79.38 110 THR A N 1
ATOM 855 C CA . THR A 1 110 ? -11.969 11.491 -3.269 1.00 79.38 110 THR A CA 1
ATOM 856 C C . THR A 1 110 ? -11.870 12.346 -2.006 1.00 79.38 110 THR A C 1
ATOM 858 O O . THR A 1 110 ? -10.795 12.485 -1.447 1.00 79.38 110 THR A O 1
ATOM 861 N N . THR A 1 111 ? -13.002 12.829 -1.484 1.00 88.50 111 THR A N 1
ATOM 862 C CA . THR A 1 111 ? -13.092 13.584 -0.231 1.00 88.50 111 THR A CA 1
ATOM 863 C C . THR A 1 111 ? -12.649 12.802 1.009 1.00 88.50 111 THR A C 1
ATOM 865 O O . THR A 1 111 ? -11.876 13.338 1.792 1.00 88.50 111 THR A O 1
ATOM 868 N N . LYS A 1 112 ? -13.085 11.549 1.207 1.00 93.31 112 LYS A N 1
ATOM 869 C CA . LYS A 1 112 ? -12.696 10.744 2.382 1.00 93.31 112 LYS A CA 1
ATOM 870 C C . LYS A 1 112 ? -11.219 10.379 2.345 1.00 93.31 112 LYS A C 1
ATOM 872 O O . LYS A 1 112 ? -10.544 10.497 3.364 1.00 93.31 112 LYS A O 1
ATOM 877 N N . LEU A 1 113 ? -10.719 9.972 1.177 1.00 94.44 113 LEU A N 1
ATOM 878 C CA . LEU A 1 113 ? -9.298 9.682 1.018 1.00 94.44 113 LEU A CA 1
ATOM 879 C C . LEU A 1 113 ? -8.456 10.951 1.184 1.00 94.44 113 LEU A C 1
ATOM 881 O O . LEU A 1 113 ? -7.461 10.911 1.895 1.00 94.44 113 LEU A O 1
ATOM 885 N N . LEU A 1 114 ? -8.883 12.079 0.609 1.00 95.00 114 LEU A N 1
ATOM 886 C CA . LEU A 1 114 ? -8.199 13.361 0.762 1.00 95.00 114 LEU A CA 1
ATOM 887 C C . LEU A 1 114 ? -8.131 13.788 2.230 1.00 95.00 114 LEU A C 1
ATOM 889 O O . LEU A 1 114 ? -7.047 14.077 2.708 1.00 95.00 114 LEU A O 1
ATOM 893 N N . SER A 1 115 ? -9.235 13.723 2.982 1.00 95.38 115 SER A N 1
ATOM 894 C CA . SER A 1 115 ? -9.209 14.055 4.415 1.00 95.38 115 SER A CA 1
ATOM 895 C C . SER A 1 115 ? -8.284 13.140 5.224 1.00 95.38 115 SER A C 1
ATOM 897 O O . SER A 1 115 ? -7.664 13.588 6.183 1.00 95.38 115 SER A O 1
ATOM 899 N N . ALA A 1 116 ? -8.182 11.859 4.855 1.00 96.56 116 ALA A N 1
ATOM 900 C CA . ALA A 1 116 ? -7.233 10.944 5.483 1.00 96.56 116 ALA A CA 1
ATOM 901 C C . ALA A 1 116 ? -5.780 11.260 5.093 1.00 96.56 116 ALA A C 1
ATOM 903 O O . ALA A 1 116 ? -4.899 11.157 5.936 1.00 96.56 116 ALA A O 1
ATOM 904 N N . LEU A 1 117 ? -5.523 11.645 3.841 1.00 96.38 117 LEU A N 1
ATOM 905 C CA . LEU A 1 117 ? -4.200 12.053 3.368 1.00 96.38 117 LEU A CA 1
ATOM 906 C C . LEU A 1 117 ? -3.749 13.356 4.035 1.00 96.38 117 LEU A C 1
ATOM 908 O O . LEU A 1 117 ? -2.644 13.397 4.567 1.00 96.38 117 LEU A O 1
ATOM 912 N N . ASP A 1 118 ? -4.616 14.369 4.080 1.00 96.31 118 ASP A N 1
ATOM 913 C CA . ASP A 1 118 ? -4.364 15.675 4.704 1.00 96.31 118 ASP A CA 1
ATOM 914 C C . ASP A 1 118 ? -4.027 15.555 6.197 1.00 96.31 118 ASP A C 1
ATOM 916 O O . ASP A 1 118 ? -3.320 16.395 6.747 1.00 96.31 118 ASP A O 1
ATOM 920 N N . LEU A 1 119 ? -4.511 14.501 6.865 1.00 96.94 119 LEU A N 1
ATOM 921 C CA . LEU A 1 119 ? -4.165 14.222 8.256 1.00 96.94 119 LEU A CA 1
ATOM 922 C C . LEU A 1 119 ? -2.675 13.888 8.430 1.00 96.94 119 LEU A C 1
ATOM 924 O O . LEU A 1 119 ? -2.071 14.238 9.443 1.00 96.94 119 LEU A O 1
ATOM 928 N N . TRP A 1 120 ? -2.091 13.165 7.475 1.00 97.25 120 TRP A N 1
ATOM 929 C CA . TRP A 1 120 ? -0.744 12.607 7.604 1.00 97.25 120 TRP A CA 1
ATOM 930 C C . TRP A 1 120 ? 0.304 13.407 6.836 1.00 97.25 120 TRP A C 1
ATOM 932 O O . TRP A 1 120 ? 1.414 13.561 7.337 1.00 97.25 120 TRP A O 1
ATOM 942 N N . LEU A 1 121 ? -0.037 13.912 5.649 1.00 97.31 121 LEU A N 1
ATOM 943 C CA . LEU A 1 121 ? 0.885 14.599 4.745 1.00 97.31 121 LEU A CA 1
ATOM 944 C C . LEU A 1 121 ? 1.526 15.829 5.384 1.00 97.31 121 LEU A C 1
ATOM 946 O O . LEU A 1 121 ? 0.852 16.650 6.006 1.00 97.31 121 LEU A O 1
ATOM 950 N N . ALA A 1 122 ? 2.827 15.983 5.155 1.00 96.75 122 ALA A N 1
ATOM 951 C CA . ALA A 1 122 ? 3.510 17.235 5.425 1.00 96.75 122 ALA A CA 1
ATOM 952 C C . ALA A 1 122 ? 2.950 18.374 4.540 1.00 96.75 122 ALA A C 1
ATOM 954 O O . ALA A 1 122 ? 2.553 18.113 3.401 1.00 96.75 122 ALA A O 1
ATOM 955 N N . PRO A 1 123 ? 2.918 19.635 5.016 1.00 93.88 123 PRO A N 1
ATOM 956 C CA . PRO A 1 123 ? 2.321 20.757 4.279 1.00 93.88 123 PRO A CA 1
ATOM 957 C C . PRO A 1 123 ? 2.919 21.016 2.887 1.00 93.88 123 PRO A C 1
ATOM 959 O O . PRO A 1 123 ? 2.261 21.598 2.026 1.00 93.88 123 PRO A O 1
ATOM 962 N N . GLU A 1 124 ? 4.174 20.630 2.674 1.00 93.31 124 GLU A N 1
ATOM 963 C CA . GLU A 1 124 ? 4.896 20.743 1.407 1.00 93.31 124 GLU A CA 1
ATOM 964 C C . GLU A 1 124 ? 4.600 19.610 0.413 1.00 93.31 124 GLU A C 1
ATOM 966 O O . GLU A 1 124 ? 4.934 19.725 -0.770 1.00 93.31 124 GLU A O 1
ATOM 971 N N . GLU A 1 125 ? 3.989 18.517 0.871 1.00 94.12 125 GLU A N 1
ATOM 972 C CA . GLU A 1 125 ? 3.710 17.342 0.056 1.00 94.12 125 GLU A CA 1
ATOM 973 C C . GLU A 1 125 ? 2.363 17.451 -0.666 1.00 94.12 125 GLU A C 1
ATOM 975 O O . GLU A 1 125 ? 1.421 18.125 -0.251 1.00 94.12 125 GLU A O 1
ATOM 980 N N . SER A 1 126 ? 2.267 16.756 -1.796 1.00 90.88 126 SER A N 1
ATOM 981 C CA . SER A 1 126 ? 1.097 16.803 -2.671 1.00 90.88 126 SER A CA 1
ATOM 982 C C . SER A 1 126 ? 0.224 15.553 -2.503 1.00 90.88 126 SER A C 1
ATOM 984 O O . SER A 1 126 ? 0.735 14.439 -2.659 1.00 90.88 126 SER A O 1
ATOM 986 N N . PRO A 1 127 ? -1.105 15.684 -2.303 1.00 92.06 127 PRO A N 1
ATOM 987 C CA . PRO A 1 127 ? -1.996 14.533 -2.135 1.00 92.06 127 PRO A CA 1
ATOM 988 C C . PRO A 1 127 ? -2.284 13.790 -3.446 1.00 92.06 127 PRO A C 1
ATOM 990 O O . PRO A 1 127 ? -2.828 12.687 -3.425 1.00 92.06 127 PRO A O 1
ATOM 993 N N . HIS A 1 128 ? -1.918 14.364 -4.598 1.00 89.88 128 HIS A N 1
ATOM 994 C CA . HIS A 1 128 ? -2.259 13.842 -5.926 1.00 89.88 128 HIS A CA 1
ATOM 995 C C . HIS A 1 128 ? -1.809 12.394 -6.133 1.00 89.88 128 HIS A C 1
ATOM 997 O O . HIS A 1 128 ? -2.525 11.608 -6.750 1.00 89.88 128 HIS A O 1
ATOM 1003 N N . LEU A 1 129 ? -0.642 12.027 -5.598 1.00 87.56 129 LEU A N 1
ATOM 1004 C CA . LEU A 1 129 ? -0.133 10.666 -5.715 1.00 87.56 129 LEU A CA 1
ATOM 1005 C C . LEU A 1 129 ? -0.942 9.671 -4.867 1.00 87.56 129 LEU A C 1
ATOM 1007 O O . LEU A 1 129 ? -1.214 8.564 -5.324 1.00 87.56 129 LEU A O 1
ATOM 1011 N N . GLY A 1 130 ? -1.376 10.075 -3.669 1.00 91.12 130 GLY A N 1
ATOM 1012 C CA . GLY A 1 130 ? -2.258 9.272 -2.819 1.00 91.12 130 GLY A CA 1
ATOM 1013 C C . GLY A 1 130 ? -3.635 9.064 -3.443 1.00 91.12 130 GLY A C 1
ATOM 1014 O O . GLY A 1 130 ? -4.136 7.943 -3.464 1.00 91.12 130 GLY A O 1
ATOM 1015 N N . LEU A 1 131 ? -4.206 10.116 -4.034 1.00 91.94 131 LEU A N 1
ATOM 1016 C CA . LEU A 1 131 ? -5.468 10.033 -4.775 1.00 91.94 131 LEU A CA 1
ATOM 1017 C C . LEU A 1 131 ? -5.357 9.092 -5.979 1.00 91.94 131 LEU A 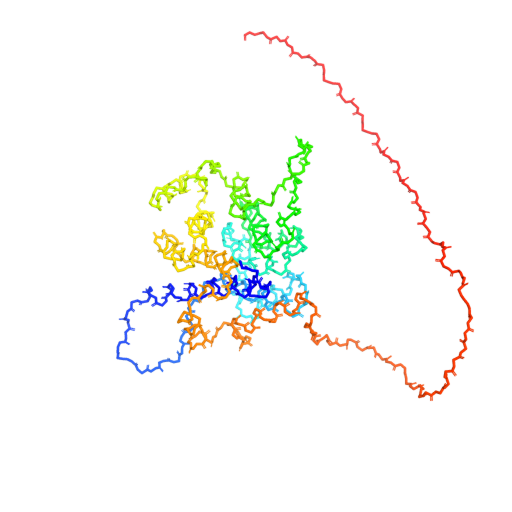C 1
ATOM 1019 O O . LEU A 1 131 ? -6.181 8.196 -6.148 1.00 91.94 131 LEU A O 1
ATOM 1023 N N . ALA A 1 132 ? -4.291 9.230 -6.769 1.00 89.75 132 ALA A N 1
ATOM 1024 C CA . ALA A 1 132 ? -4.036 8.330 -7.885 1.00 89.75 132 ALA A CA 1
ATOM 1025 C C . ALA A 1 132 ? -3.846 6.885 -7.428 1.00 89.75 132 ALA A C 1
ATOM 1027 O O . ALA A 1 132 ? -4.339 5.974 -8.079 1.00 89.75 132 ALA A O 1
ATOM 1028 N N . MET A 1 133 ? -3.184 6.651 -6.294 1.00 91.12 133 MET A N 1
ATOM 1029 C CA . MET A 1 133 ? -3.094 5.308 -5.731 1.00 91.12 133 MET A CA 1
ATOM 1030 C C . MET A 1 133 ? -4.479 4.764 -5.352 1.00 91.12 133 MET A C 1
ATOM 1032 O O . MET A 1 133 ? -4.778 3.615 -5.660 1.00 91.12 133 MET A O 1
ATOM 1036 N N . GLY A 1 134 ? -5.349 5.584 -4.756 1.00 91.19 134 GLY A N 1
ATOM 1037 C CA . GLY A 1 134 ? -6.736 5.210 -4.465 1.00 91.19 134 GLY A CA 1
ATOM 1038 C C . GLY A 1 134 ? -7.514 4.778 -5.713 1.00 91.19 134 GLY A C 1
ATOM 1039 O O . GLY A 1 134 ? -8.150 3.725 -5.707 1.00 91.19 134 GLY A O 1
ATOM 1040 N N . GLU A 1 135 ? -7.391 5.526 -6.812 1.00 88.25 135 GLU A N 1
ATOM 1041 C CA . GLU A 1 135 ? -7.982 5.162 -8.110 1.00 88.25 135 GLU A CA 1
ATOM 1042 C C . GLU A 1 135 ? -7.388 3.867 -8.680 1.00 88.25 135 GLU A C 1
ATOM 1044 O O . GLU A 1 135 ? -8.107 3.030 -9.226 1.00 88.25 135 GLU A O 1
ATOM 1049 N N . ALA A 1 136 ? -6.078 3.669 -8.526 1.00 88.56 136 ALA A N 1
ATOM 1050 C CA . ALA A 1 136 ? -5.387 2.453 -8.946 1.00 88.56 136 ALA A CA 1
ATOM 1051 C C . ALA A 1 136 ? -5.889 1.219 -8.180 1.00 88.56 136 ALA A C 1
ATOM 1053 O O . ALA A 1 136 ? -6.020 0.137 -8.752 1.00 88.56 136 ALA A O 1
ATOM 1054 N N . ILE A 1 137 ? -6.186 1.379 -6.891 1.00 90.69 137 ILE A N 1
ATOM 1055 C CA . ILE A 1 137 ? -6.739 0.320 -6.045 1.00 90.69 137 ILE A CA 1
ATOM 1056 C C . ILE A 1 137 ? -8.183 0.016 -6.447 1.00 90.69 137 ILE A C 1
ATOM 1058 O O . ILE A 1 137 ? -8.520 -1.156 -6.604 1.00 90.69 137 ILE A O 1
ATOM 1062 N N . ALA A 1 138 ? -9.006 1.041 -6.684 1.00 89.19 138 ALA A N 1
ATOM 1063 C CA . ALA A 1 138 ? -10.362 0.867 -7.207 1.00 89.19 138 ALA A CA 1
ATOM 1064 C C . ALA A 1 138 ? -10.354 0.079 -8.527 1.00 89.19 138 ALA A C 1
ATOM 1066 O O . ALA A 1 138 ? -11.040 -0.934 -8.643 1.00 89.19 138 ALA A O 1
ATOM 1067 N N . LEU A 1 139 ? -9.472 0.454 -9.460 1.00 86.06 139 LEU A N 1
ATOM 1068 C CA . LEU A 1 139 ? -9.218 -0.270 -10.711 1.00 86.06 139 LEU A CA 1
ATOM 1069 C C . LEU A 1 139 ? -8.855 -1.747 -10.503 1.00 86.06 139 LEU A C 1
ATOM 1071 O O . LEU A 1 139 ? -9.294 -2.606 -11.261 1.00 86.06 139 LEU A O 1
ATOM 1075 N N . LEU A 1 140 ? -7.999 -2.051 -9.524 1.00 87.62 140 LEU A N 1
ATOM 1076 C CA . LEU A 1 140 ? -7.541 -3.419 -9.265 1.00 87.62 140 LEU A CA 1
ATOM 1077 C C . LEU A 1 140 ? -8.648 -4.301 -8.684 1.00 87.62 140 LEU A C 1
ATOM 1079 O O . LEU A 1 140 ? -8.730 -5.496 -8.998 1.00 87.62 140 LEU A O 1
ATOM 1083 N N . LEU A 1 141 ? -9.479 -3.726 -7.820 1.00 86.81 141 LEU A N 1
ATOM 1084 C CA . LEU A 1 141 ? -10.516 -4.449 -7.098 1.00 86.81 141 LEU A CA 1
ATOM 1085 C C . LEU A 1 141 ? -11.773 -4.650 -7.940 1.00 86.81 141 LEU A C 1
ATOM 1087 O O . LEU A 1 141 ? -12.279 -5.775 -8.002 1.00 86.81 141 LEU A O 1
ATOM 1091 N N . ASP A 1 142 ? -12.203 -3.615 -8.648 1.00 78.75 142 ASP A N 1
ATOM 1092 C CA . ASP A 1 142 ? -13.462 -3.594 -9.375 1.00 78.75 142 ASP A CA 1
ATOM 1093 C C . ASP A 1 142 ? -13.325 -4.221 -10.778 1.00 78.75 142 ASP A C 1
ATOM 1095 O O . ASP A 1 142 ? -12.392 -3.948 -11.536 1.00 78.75 142 ASP A O 1
ATOM 1099 N N . GLN A 1 143 ? -14.241 -5.134 -11.104 1.00 59.94 143 GLN A N 1
ATOM 1100 C CA . GLN A 1 143 ? -14.317 -5.779 -12.417 1.00 59.94 143 GLN A CA 1
ATOM 1101 C C . GLN A 1 143 ? -15.165 -4.971 -13.413 1.00 59.94 143 GLN A C 1
ATOM 1103 O O . GLN A 1 143 ? -14.882 -5.026 -14.607 1.00 59.94 143 GLN A O 1
ATOM 1108 N N . ASP A 1 144 ? -16.124 -4.180 -12.927 1.00 53.00 144 ASP A N 1
ATOM 1109 C CA . ASP A 1 144 ? -17.048 -3.351 -13.708 1.00 53.00 144 ASP A CA 1
ATOM 1110 C C . ASP A 1 144 ? -16.485 -1.934 -13.944 1.00 53.00 144 ASP A C 1
ATOM 1112 O O . ASP A 1 144 ? -16.759 -1.305 -14.971 1.00 53.00 144 ASP A O 1
ATOM 1116 N N . PHE A 1 145 ? -15.622 -1.431 -13.049 1.00 51.28 145 PHE A N 1
ATOM 1117 C CA . PHE A 1 145 ? -14.871 -0.174 -13.249 1.00 51.28 145 PHE A CA 1
ATOM 1118 C C . PHE A 1 145 ? -13.955 -0.226 -14.474 1.00 51.28 145 PHE A C 1
ATOM 1120 O O . PHE A 1 145 ? -13.631 0.795 -15.076 1.00 51.28 145 PHE A O 1
ATOM 1127 N N . TYR A 1 146 ? -13.543 -1.429 -14.865 1.00 45.84 146 TYR A N 1
ATOM 1128 C CA . TYR A 1 146 ? -12.776 -1.673 -16.075 1.00 45.84 146 TYR A CA 1
ATOM 1129 C C . TYR A 1 146 ? -13.576 -1.378 -17.353 1.00 45.84 146 TYR A C 1
ATOM 1131 O O . TYR A 1 146 ? -13.022 -0.869 -18.330 1.00 45.84 146 TYR A O 1
ATOM 1139 N N . GLU A 1 147 ? -14.880 -1.661 -17.338 1.00 40.09 147 GLU A N 1
ATOM 1140 C CA . GLU A 1 147 ? -15.790 -1.379 -18.452 1.00 40.09 147 GLU A CA 1
ATOM 1141 C C . GLU A 1 147 ? -16.266 0.083 -18.442 1.00 40.09 147 GLU A C 1
ATOM 1143 O O . GLU A 1 147 ? -16.456 0.677 -19.503 1.00 40.09 147 GLU A O 1
ATOM 1148 N N . ASN A 1 148 ? -16.375 0.692 -17.254 1.00 42.22 148 ASN A N 1
ATOM 1149 C CA . ASN A 1 148 ? -16.945 2.029 -17.049 1.00 42.22 148 ASN A CA 1
ATOM 1150 C C . ASN A 1 148 ? -15.936 3.106 -16.618 1.00 42.22 148 ASN A C 1
ATOM 1152 O O . ASN A 1 148 ? -16.352 4.149 -16.108 1.00 42.22 148 ASN A O 1
ATOM 1156 N N . PHE A 1 149 ? -14.628 2.881 -16.807 1.00 46.12 149 PHE A N 1
ATOM 1157 C CA . PHE A 1 149 ? -13.579 3.793 -16.338 1.00 46.12 149 PHE A CA 1
ATOM 1158 C C . PHE A 1 149 ? -13.916 5.243 -16.715 1.00 46.12 149 PHE A C 1
ATOM 1160 O O . PHE A 1 149 ? -14.020 5.546 -17.913 1.00 46.12 149 PHE A O 1
ATOM 1167 N N . PRO A 1 150 ? -14.091 6.156 -15.740 1.00 44.47 150 PRO A N 1
ATOM 1168 C CA . PRO A 1 150 ? -14.512 7.508 -16.043 1.00 44.47 150 PRO A CA 1
ATOM 1169 C C . PRO A 1 150 ? -13.488 8.159 -16.974 1.00 44.47 150 PRO A C 1
ATOM 1171 O O . PRO A 1 150 ? -12.362 8.468 -16.585 1.00 44.47 150 PRO A O 1
ATOM 1174 N N . GLN A 1 151 ? -13.893 8.462 -18.209 1.00 47.25 151 GLN A N 1
ATOM 1175 C CA . GLN A 1 151 ? -13.121 9.316 -19.125 1.00 47.25 151 GLN A CA 1
ATOM 1176 C C . GLN A 1 151 ? -13.029 10.782 -18.632 1.00 47.25 151 GLN A C 1
ATOM 1178 O O . GLN A 1 151 ? -12.614 11.684 -19.359 1.00 47.25 151 GLN A O 1
ATOM 1183 N N . GLY A 1 152 ? -13.408 11.032 -17.377 1.00 42.28 152 GLY A N 1
ATOM 1184 C CA . GLY A 1 152 ? -13.779 12.313 -16.795 1.00 42.28 152 GLY A CA 1
ATOM 1185 C C . GLY A 1 152 ? -12.646 13.279 -16.472 1.00 42.28 152 GLY A C 1
ATOM 1186 O O . GLY A 1 152 ? -12.812 14.049 -15.541 1.00 42.28 152 GLY A O 1
ATOM 1187 N N . PHE A 1 153 ? -11.543 13.290 -17.227 1.00 41.25 153 PHE A N 1
ATOM 1188 C CA . PHE A 1 153 ? -10.587 14.411 -17.196 1.00 41.25 153 PHE A CA 1
ATOM 1189 C C . PHE A 1 153 ? -9.981 14.801 -18.555 1.00 41.25 153 PHE A C 1
ATOM 1191 O O . PHE A 1 153 ? -9.181 15.728 -18.608 1.00 41.25 153 PHE A O 1
ATOM 1198 N N . ASN A 1 154 ? -10.419 14.200 -19.669 1.00 37.31 154 ASN A N 1
ATOM 1199 C CA . ASN A 1 154 ? -10.215 14.783 -20.999 1.00 37.31 154 ASN A CA 1
ATOM 1200 C C . ASN A 1 154 ? -11.568 15.218 -21.550 1.00 37.31 154 ASN A C 1
ATOM 1202 O O . ASN A 1 15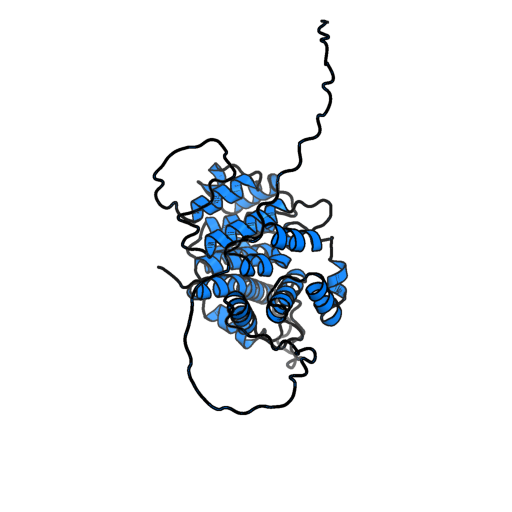4 ? -12.299 14.441 -22.157 1.00 37.31 154 ASN A O 1
ATOM 1206 N N . HIS A 1 155 ? -11.900 16.488 -21.343 1.00 34.84 155 HIS A N 1
ATOM 1207 C CA . HIS A 1 155 ? -13.124 17.122 -21.827 1.00 34.84 155 HIS A CA 1
ATOM 1208 C C . HIS A 1 155 ? -13.120 17.330 -23.358 1.00 34.84 155 HIS A C 1
ATOM 1210 O O . HIS A 1 155 ? -13.508 18.394 -23.810 1.00 34.84 155 HIS A O 1
ATOM 1216 N N . ASN A 1 156 ? -12.619 16.368 -24.152 1.00 32.25 156 ASN A N 1
ATOM 1217 C CA . ASN A 1 156 ? -12.449 16.506 -25.607 1.00 32.25 156 ASN A CA 1
ATOM 1218 C C . ASN A 1 156 ? -12.353 15.181 -26.402 1.00 32.25 156 ASN A C 1
ATOM 1220 O O . ASN A 1 156 ? -11.698 15.139 -27.441 1.00 32.25 156 ASN A O 1
ATOM 1224 N N . SER A 1 157 ? -13.018 14.095 -25.999 1.00 34.72 157 SER A N 1
ATOM 1225 C CA . SER A 1 157 ? -13.202 12.960 -26.923 1.00 34.72 157 SER A CA 1
ATOM 1226 C C . SER A 1 157 ? -14.590 12.340 -26.817 1.00 34.72 157 SER A C 1
ATOM 1228 O O . SER A 1 157 ? -14.886 11.584 -25.898 1.00 34.72 157 SER A O 1
ATOM 1230 N N . GLN A 1 158 ? -15.440 12.682 -27.787 1.00 42.72 158 GLN A N 1
ATOM 1231 C CA . GLN A 1 158 ? -16.606 11.892 -28.181 1.00 42.72 158 GLN A CA 1
ATOM 1232 C C . GLN A 1 158 ? -16.162 10.582 -28.864 1.00 42.72 158 GLN A C 1
ATOM 1234 O O . GLN A 1 158 ? -15.069 10.524 -29.425 1.00 42.72 158 GLN A O 1
ATOM 1239 N N . SER A 1 159 ? -17.082 9.608 -28.906 1.00 38.25 159 SER A N 1
ATOM 1240 C CA . SER A 1 159 ? -17.008 8.256 -29.506 1.00 38.25 159 SER A CA 1
ATOM 1241 C C . SER A 1 159 ? -16.565 7.183 -28.502 1.00 38.25 159 SER A C 1
ATOM 1243 O O . SER A 1 159 ? -15.475 7.246 -27.955 1.00 38.25 159 SER A O 1
ATOM 1245 N N . GLY A 1 160 ? -17.387 6.196 -28.134 1.00 40.12 160 GLY A N 1
ATOM 1246 C CA . GLY A 1 160 ? -18.148 5.300 -29.009 1.00 40.12 160 GLY A CA 1
ATOM 1247 C C . GLY A 1 160 ? -17.323 4.021 -29.205 1.00 40.12 160 GLY A C 1
ATOM 1248 O O . GLY A 1 160 ? -16.305 4.074 -29.884 1.00 40.12 160 GLY A O 1
ATOM 1249 N N . ASN A 1 161 ? -17.737 2.911 -28.578 1.00 42.16 161 ASN A N 1
ATOM 1250 C CA . ASN A 1 161 ? -17.147 1.562 -28.659 1.00 42.16 161 ASN A CA 1
ATOM 1251 C C . ASN A 1 161 ? -15.638 1.462 -28.366 1.00 42.16 161 ASN A C 1
ATOM 1253 O O . ASN A 1 161 ? -14.818 1.359 -29.274 1.00 42.16 161 ASN A O 1
ATOM 1257 N N . SER A 1 162 ? -15.256 1.414 -27.089 1.00 42.78 162 SER A N 1
ATOM 1258 C CA . SER A 1 162 ? -13.903 1.000 -26.692 1.00 42.78 162 SER A CA 1
ATOM 1259 C C . SER A 1 162 ? -13.971 -0.398 -26.093 1.00 42.78 162 SER A C 1
ATOM 1261 O O . SER A 1 162 ? -14.645 -0.596 -25.088 1.00 42.78 162 SER A O 1
ATOM 1263 N N . ALA A 1 163 ? -13.299 -1.365 -26.719 1.00 45.25 163 ALA A N 1
ATOM 1264 C CA . ALA A 1 163 ? -13.112 -2.686 -26.133 1.00 45.25 163 ALA A CA 1
ATOM 1265 C C . ALA A 1 163 ? -12.495 -2.569 -24.720 1.00 45.25 163 ALA A C 1
ATOM 1267 O O . ALA A 1 163 ? -11.741 -1.619 -24.471 1.00 45.25 163 ALA A O 1
ATOM 1268 N N . PRO A 1 164 ? -12.762 -3.527 -23.817 1.00 51.22 164 PRO A N 1
ATOM 1269 C CA . PRO A 1 164 ? -12.235 -3.493 -22.458 1.00 51.22 164 PRO A CA 1
ATOM 1270 C C . PRO A 1 164 ? -10.693 -3.430 -22.476 1.00 51.22 164 PRO A C 1
ATOM 1272 O O . PRO A 1 164 ? -10.036 -4.303 -23.049 1.00 51.22 164 PRO A O 1
ATOM 1275 N N . ARG A 1 165 ? -10.094 -2.373 -21.913 1.00 62.03 165 ARG A N 1
ATOM 1276 C CA . ARG A 1 165 ? -8.657 -2.063 -22.066 1.00 62.03 165 ARG A CA 1
ATOM 1277 C C . ARG A 1 165 ? -7.812 -2.712 -20.967 1.00 62.03 165 ARG A C 1
ATOM 1279 O O . ARG A 1 165 ? -7.988 -2.271 -19.843 1.00 62.03 165 ARG A O 1
ATOM 1286 N N . PRO A 1 166 ? -6.812 -3.576 -21.258 1.00 72.19 166 PRO A N 1
ATOM 1287 C CA . PRO A 1 166 ? -6.047 -4.340 -20.259 1.00 72.19 166 PRO A CA 1
ATOM 1288 C C . PRO A 1 166 ? -5.658 -3.548 -19.007 1.00 72.19 166 PRO A C 1
ATOM 1290 O O . PRO A 1 166 ? -5.133 -2.440 -19.118 1.00 72.19 166 PRO A O 1
ATOM 1293 N N . LEU A 1 167 ? -5.874 -4.129 -17.821 1.00 74.88 167 LEU A N 1
ATOM 1294 C CA . LEU A 1 167 ? -5.722 -3.441 -16.532 1.00 74.88 167 LEU A CA 1
ATOM 1295 C C . LEU A 1 167 ? -4.336 -2.795 -16.359 1.00 74.88 167 LEU A C 1
ATOM 1297 O O . LEU A 1 167 ? -4.284 -1.637 -15.935 1.00 74.88 167 LEU A O 1
ATOM 1301 N N . PRO A 1 168 ? -3.224 -3.446 -16.771 1.00 75.62 168 PRO A N 1
ATOM 1302 C CA . PRO A 1 168 ? -1.918 -2.800 -16.763 1.00 75.62 168 PRO A CA 1
ATOM 1303 C C . PRO A 1 168 ? -1.898 -1.485 -17.551 1.00 75.62 168 PRO A C 1
ATOM 1305 O O . PRO A 1 168 ? -1.310 -0.519 -17.091 1.00 75.62 168 PRO A O 1
ATOM 1308 N N . ILE A 1 169 ? -2.592 -1.384 -18.687 1.00 76.69 169 ILE A N 1
ATOM 1309 C CA . ILE A 1 169 ? -2.617 -0.167 -19.513 1.00 76.69 169 ILE A CA 1
ATOM 1310 C C . ILE A 1 169 ? -3.403 0.955 -18.820 1.00 76.69 169 ILE A C 1
ATOM 1312 O O . ILE A 1 169 ? -2.967 2.105 -18.841 1.00 76.69 169 ILE A O 1
ATOM 1316 N N . ALA A 1 170 ? -4.545 0.651 -18.194 1.00 78.62 170 ALA A N 1
ATOM 1317 C CA . ALA A 1 170 ? -5.294 1.645 -17.417 1.00 78.62 170 ALA A CA 1
ATOM 1318 C C . ALA A 1 170 ? -4.448 2.192 -16.253 1.00 78.62 170 ALA A C 1
ATOM 1320 O O . ALA A 1 170 ? -4.341 3.407 -16.076 1.00 78.62 170 ALA A O 1
ATOM 1321 N N . PHE A 1 171 ? -3.756 1.297 -15.544 1.00 82.00 171 PHE A N 1
ATOM 1322 C CA . PHE A 1 171 ? -2.831 1.649 -14.470 1.00 82.00 171 PHE A CA 1
ATOM 1323 C C . PHE A 1 171 ? -1.668 2.520 -14.979 1.00 82.00 171 PHE A C 1
ATOM 1325 O O . PHE A 1 171 ? -1.365 3.557 -14.397 1.00 82.00 171 PHE A O 1
ATOM 1332 N N . GLN A 1 172 ? -1.055 2.174 -16.116 1.00 82.50 172 GLN A N 1
ATOM 1333 C CA . GLN A 1 172 ? 0.024 2.965 -16.724 1.00 82.50 172 GLN A CA 1
ATOM 1334 C C . GLN A 1 172 ? -0.417 4.389 -17.090 1.00 82.50 172 GLN A C 1
ATOM 1336 O O . GLN A 1 172 ? 0.336 5.345 -16.893 1.00 82.50 172 GLN A O 1
ATOM 1341 N N . GLN A 1 173 ? -1.634 4.553 -17.615 1.00 81.81 173 GLN A N 1
ATOM 1342 C CA . GLN A 1 173 ? -2.167 5.876 -17.944 1.00 81.81 173 GLN A CA 1
ATOM 1343 C C . GLN A 1 173 ? -2.392 6.730 -16.700 1.00 81.81 173 GLN A C 1
ATOM 1345 O O . GLN A 1 173 ? -2.099 7.923 -16.728 1.00 81.81 173 GLN A O 1
ATOM 1350 N N . LEU A 1 174 ? -2.882 6.123 -15.620 1.00 84.12 174 LEU A N 1
ATOM 1351 C CA . LEU A 1 174 ? -3.061 6.787 -14.336 1.00 84.12 174 LEU A CA 1
ATOM 1352 C C . LEU A 1 174 ? -1.720 7.272 -13.769 1.00 84.12 174 LEU A C 1
ATOM 1354 O O . LEU A 1 174 ? -1.592 8.447 -13.436 1.00 84.12 174 LEU A O 1
ATOM 1358 N N . LEU A 1 175 ? -0.692 6.417 -13.770 1.00 83.75 175 LEU A N 1
ATOM 1359 C CA . LEU A 1 175 ? 0.658 6.805 -13.340 1.00 83.75 175 LEU A CA 1
ATOM 1360 C C . LEU A 1 175 ? 1.266 7.909 -14.206 1.00 83.75 175 LEU A C 1
ATOM 1362 O O . LEU A 1 175 ? 1.934 8.797 -13.691 1.00 83.75 175 LEU A O 1
ATOM 1366 N N . SER A 1 176 ? 1.030 7.874 -15.519 1.00 84.62 176 SER A N 1
ATOM 1367 C CA . SER A 1 176 ? 1.557 8.885 -16.449 1.00 84.62 176 SER A CA 1
ATOM 1368 C C . SER A 1 176 ? 0.952 10.277 -16.227 1.00 84.62 176 SER A C 1
ATOM 1370 O O . SER A 1 176 ? 1.501 11.264 -16.707 1.00 84.62 176 SER A O 1
ATOM 1372 N N . ARG A 1 177 ? -0.194 10.369 -15.539 1.00 84.31 177 ARG A N 1
ATOM 1373 C CA . ARG A 1 177 ? -0.826 11.648 -15.177 1.00 84.31 177 ARG A CA 1
ATOM 1374 C C . ARG A 1 177 ? -0.255 12.242 -13.894 1.00 84.31 177 ARG A C 1
ATOM 1376 O O . ARG A 1 177 ? -0.379 13.444 -13.690 1.00 84.31 177 ARG A O 1
ATOM 1383 N N . THR A 1 178 ? 0.314 11.413 -13.024 1.00 83.00 178 THR A N 1
ATOM 1384 C CA . THR A 1 178 ? 0.680 11.810 -11.658 1.00 83.00 178 THR A CA 1
ATOM 1385 C C . THR A 1 178 ? 2.176 11.848 -11.429 1.00 83.00 178 THR A C 1
ATOM 1387 O O . THR A 1 178 ? 2.654 12.698 -10.683 1.00 83.00 178 THR A O 1
ATOM 1390 N N . LEU A 1 179 ? 2.925 10.975 -12.099 1.00 86.62 179 LEU A N 1
ATOM 1391 C CA . LEU A 1 179 ? 4.376 10.956 -12.055 1.00 86.62 179 LEU A CA 1
ATOM 1392 C C . LEU A 1 179 ? 4.951 11.648 -13.298 1.00 86.62 179 LEU A C 1
ATOM 1394 O O . LEU A 1 179 ? 4.438 11.449 -14.401 1.00 86.62 179 LEU A O 1
ATOM 1398 N N . PRO A 1 180 ? 6.059 12.398 -13.165 1.00 85.69 180 PRO A N 1
ATOM 1399 C CA . PRO A 1 180 ? 6.748 13.054 -14.279 1.00 85.69 180 PRO A CA 1
ATOM 1400 C C . PRO A 1 180 ? 7.566 12.050 -15.116 1.00 85.69 180 PRO A C 1
ATOM 1402 O O . PRO A 1 180 ? 8.738 12.261 -15.416 1.00 85.69 180 PRO A O 1
ATOM 1405 N N . ILE A 1 181 ? 6.961 10.917 -15.473 1.00 85.62 181 ILE A N 1
ATOM 1406 C CA . ILE A 1 181 ? 7.573 9.828 -16.230 1.00 85.62 181 ILE A CA 1
ATOM 1407 C C . ILE A 1 181 ? 6.822 9.695 -17.555 1.00 85.62 181 ILE A C 1
ATOM 1409 O O . ILE A 1 181 ? 5.598 9.587 -17.579 1.00 85.62 181 ILE A O 1
ATOM 1413 N N . SER A 1 182 ? 7.566 9.685 -18.665 1.00 84.12 182 SER A N 1
ATOM 1414 C CA . SER A 1 182 ? 6.987 9.572 -20.009 1.00 84.12 182 SER A CA 1
ATOM 1415 C C . SER A 1 182 ? 6.093 8.327 -20.141 1.00 84.12 182 SER A C 1
ATOM 1417 O O . SER A 1 182 ? 6.520 7.244 -19.736 1.00 84.12 182 SER A O 1
ATOM 1419 N N . PRO A 1 183 ? 4.926 8.407 -20.810 1.00 80.50 183 PRO A N 1
ATOM 1420 C CA . PRO A 1 183 ? 4.084 7.239 -21.087 1.00 80.50 183 PRO A CA 1
ATOM 1421 C C . PRO A 1 183 ? 4.833 6.092 -21.784 1.00 80.50 183 PRO A C 1
ATOM 1423 O O . PRO A 1 183 ? 4.555 4.918 -21.545 1.00 80.50 183 PRO A O 1
ATOM 1426 N N . SER A 1 184 ? 5.828 6.418 -22.619 1.00 81.75 184 SER A N 1
ATOM 1427 C CA . SER A 1 184 ? 6.659 5.425 -23.311 1.00 81.75 184 SER A CA 1
ATOM 1428 C C . SER A 1 184 ? 7.513 4.572 -22.369 1.00 81.75 184 SER A C 1
ATOM 1430 O O . SER A 1 184 ? 7.788 3.419 -22.693 1.00 81.75 184 SER A O 1
ATOM 1432 N N . PHE A 1 185 ? 7.898 5.099 -21.202 1.00 84.25 185 PHE A N 1
ATOM 1433 C CA . PHE A 1 185 ? 8.650 4.352 -20.190 1.00 84.25 185 PHE A CA 1
ATOM 1434 C C . PHE A 1 185 ? 7.837 3.169 -19.663 1.00 84.25 185 PHE A C 1
ATOM 1436 O O . PHE A 1 185 ? 8.357 2.070 -19.501 1.00 84.25 185 PHE A O 1
ATOM 1443 N N . TRP A 1 186 ? 6.544 3.389 -19.435 1.00 79.50 186 TRP A N 1
ATOM 1444 C CA . TRP A 1 186 ? 5.641 2.369 -18.923 1.00 79.50 186 TRP A CA 1
ATOM 1445 C C . TRP A 1 186 ? 5.260 1.325 -19.979 1.00 79.50 186 TRP A C 1
ATOM 1447 O O . TRP A 1 186 ? 5.038 0.165 -19.640 1.00 79.50 186 TRP A O 1
ATOM 1457 N N . GLY A 1 187 ? 5.223 1.725 -21.255 1.00 75.12 187 GLY A N 1
ATOM 1458 C CA . GLY A 1 187 ? 4.965 0.825 -22.382 1.00 75.12 187 GLY A CA 1
ATOM 1459 C C . GLY A 1 187 ? 6.164 -0.042 -22.784 1.00 75.12 187 GLY A C 1
ATOM 1460 O O . GLY A 1 187 ? 5.973 -1.119 -23.341 1.00 75.12 187 GLY A O 1
ATOM 1461 N N . ASN A 1 188 ? 7.392 0.401 -22.493 1.00 84.19 188 ASN A N 1
ATOM 1462 C CA . ASN A 1 188 ? 8.621 -0.350 -22.749 1.00 84.19 188 ASN A CA 1
ATOM 1463 C C . ASN A 1 188 ? 9.520 -0.319 -21.508 1.00 84.19 188 ASN A C 1
ATOM 1465 O O . ASN A 1 188 ? 10.458 0.476 -21.413 1.00 84.19 188 ASN A O 1
ATOM 1469 N N . LEU A 1 189 ? 9.180 -1.167 -20.537 1.00 84.06 189 LEU A N 1
ATOM 1470 C CA . LEU A 1 189 ? 9.832 -1.195 -19.233 1.00 84.06 189 LEU A CA 1
ATOM 1471 C C . LEU A 1 189 ? 11.301 -1.626 -19.392 1.00 84.06 189 LEU A C 1
ATOM 1473 O O . LEU A 1 189 ? 11.559 -2.770 -19.779 1.00 84.06 189 LEU A O 1
ATOM 1477 N N . PRO A 1 190 ? 12.279 -0.753 -19.077 1.00 90.88 190 PRO A N 1
ATOM 1478 C CA . PRO A 1 190 ? 13.692 -1.109 -19.168 1.00 90.88 190 PRO A CA 1
ATOM 1479 C C . PRO A 1 190 ? 14.062 -2.119 -18.073 1.00 90.88 190 PRO A C 1
ATOM 1481 O O . PRO A 1 190 ? 13.224 -2.483 -17.250 1.00 90.88 190 PRO A O 1
ATOM 1484 N N . CYS A 1 191 ? 15.321 -2.564 -18.002 1.00 92.62 191 CYS A N 1
ATOM 1485 C CA . CYS A 1 191 ? 15.772 -3.375 -16.867 1.00 92.62 191 CYS A CA 1
ATOM 1486 C C . CYS A 1 191 ? 15.719 -2.579 -15.544 1.00 92.62 191 CYS A C 1
ATOM 1488 O O . CYS A 1 191 ? 15.736 -1.345 -15.541 1.00 92.62 191 CYS A O 1
ATOM 1490 N N . LEU A 1 192 ? 15.667 -3.292 -14.410 1.00 92.62 192 LEU A N 1
ATOM 1491 C CA . LEU A 1 192 ? 15.442 -2.696 -13.084 1.00 92.62 192 LEU A CA 1
ATOM 1492 C C . LEU A 1 192 ? 16.478 -1.615 -12.737 1.00 92.62 192 LEU A C 1
ATOM 1494 O O . LEU A 1 192 ? 16.117 -0.570 -12.209 1.00 92.62 192 LEU A O 1
ATOM 1498 N N . GLU A 1 193 ? 17.750 -1.832 -13.073 1.00 93.38 193 GLU A N 1
ATOM 1499 C CA . GLU A 1 193 ? 18.819 -0.871 -12.782 1.00 93.38 193 GLU A CA 1
ATOM 1500 C C . GLU A 1 193 ? 18.602 0.470 -13.502 1.00 93.38 193 GLU A C 1
ATOM 1502 O O . GLU A 1 193 ? 18.729 1.537 -12.900 1.00 93.38 193 GLU A O 1
ATOM 1507 N N . ILE A 1 194 ? 18.231 0.423 -14.785 1.00 93.69 194 ILE A N 1
ATOM 1508 C CA . ILE A 1 194 ? 17.927 1.621 -15.575 1.00 93.69 194 ILE A CA 1
ATOM 1509 C C . ILE A 1 194 ? 16.666 2.294 -15.029 1.00 93.69 194 ILE A C 1
ATOM 1511 O O . ILE A 1 194 ? 16.650 3.512 -14.867 1.00 93.69 194 ILE A O 1
ATOM 1515 N N . ALA A 1 195 ? 15.633 1.515 -14.698 1.00 93.56 195 ALA A N 1
ATOM 1516 C CA . ALA A 1 195 ? 14.396 2.044 -14.133 1.00 93.56 195 ALA A CA 1
ATOM 1517 C C . ALA A 1 195 ? 14.639 2.805 -12.823 1.00 93.56 195 ALA A C 1
ATOM 1519 O O . ALA A 1 195 ? 14.159 3.925 -12.680 1.00 93.56 195 ALA A O 1
ATOM 1520 N N . ILE A 1 196 ? 15.437 2.248 -11.905 1.00 94.31 196 ILE A N 1
ATOM 1521 C CA . ILE A 1 196 ? 15.796 2.907 -10.641 1.00 94.31 196 ILE A CA 1
ATOM 1522 C C . ILE A 1 196 ? 16.526 4.229 -10.909 1.00 94.31 196 ILE A C 1
ATOM 1524 O O . ILE A 1 196 ? 16.192 5.239 -10.293 1.00 94.31 196 ILE A O 1
ATOM 1528 N N . LYS A 1 197 ? 17.489 4.254 -11.843 1.00 94.44 197 LYS A N 1
ATOM 1529 C CA . LYS A 1 197 ? 18.211 5.487 -12.208 1.00 94.44 197 LYS A CA 1
ATOM 1530 C C . LYS A 1 197 ? 17.264 6.558 -12.753 1.00 94.44 197 LYS A C 1
ATOM 1532 O O . LYS A 1 197 ? 17.326 7.699 -12.306 1.00 94.44 197 LYS A O 1
ATOM 1537 N N . VAL A 1 198 ? 16.374 6.186 -13.674 1.00 93.75 198 VAL A N 1
ATOM 1538 C CA . VAL A 1 198 ? 15.395 7.109 -14.268 1.00 93.75 198 VAL A CA 1
ATOM 1539 C C . VAL A 1 198 ? 14.432 7.636 -13.205 1.00 93.75 198 VAL A C 1
ATOM 1541 O O . VAL A 1 198 ? 14.273 8.848 -13.083 1.00 93.75 198 VAL A O 1
ATOM 1544 N N . ILE A 1 199 ? 13.846 6.753 -12.392 1.00 94.25 199 ILE A N 1
ATOM 1545 C CA . ILE A 1 199 ? 12.894 7.133 -11.341 1.00 94.25 199 ILE A CA 1
ATOM 1546 C C . ILE A 1 199 ? 13.558 8.077 -10.335 1.00 94.25 199 ILE A C 1
ATOM 1548 O O . ILE A 1 199 ? 13.018 9.147 -10.083 1.00 94.25 199 ILE A O 1
ATOM 1552 N N . ASN A 1 200 ? 14.755 7.752 -9.839 1.00 94.19 200 ASN A N 1
ATOM 1553 C CA . ASN A 1 200 ? 15.481 8.620 -8.905 1.00 94.19 200 ASN A CA 1
ATOM 1554 C C . ASN A 1 200 ? 15.855 9.985 -9.500 1.00 94.19 200 ASN A C 1
ATOM 1556 O O . ASN A 1 200 ? 16.074 10.930 -8.749 1.00 94.19 200 ASN A O 1
ATOM 1560 N N . SER A 1 201 ? 15.969 10.094 -10.827 1.00 93.88 201 SER A N 1
ATOM 1561 C CA . SER A 1 201 ? 16.300 11.360 -11.491 1.00 93.88 201 SER A CA 1
ATOM 1562 C C . SER A 1 201 ? 15.089 12.251 -11.774 1.00 93.88 201 SER A C 1
ATOM 1564 O O . SER A 1 201 ? 15.251 13.459 -11.914 1.00 93.88 201 SER A O 1
ATOM 1566 N N . LEU A 1 202 ? 13.892 11.667 -11.886 1.00 93.12 202 LEU A N 1
ATOM 1567 C CA . LEU A 1 202 ? 12.680 12.376 -12.311 1.00 93.12 202 LEU A CA 1
ATOM 1568 C C . LEU A 1 202 ? 11.671 12.578 -11.180 1.00 93.12 202 LEU A C 1
ATOM 1570 O O . LEU A 1 202 ? 10.915 13.545 -11.200 1.00 93.12 202 LEU A O 1
ATOM 1574 N N . VAL A 1 203 ? 11.622 11.657 -10.220 1.00 92.75 203 VAL A N 1
ATOM 1575 C CA . VAL A 1 203 ? 10.593 11.609 -9.181 1.00 92.75 203 VAL A CA 1
ATOM 1576 C C . VAL A 1 203 ? 11.160 12.157 -7.866 1.00 92.75 203 VAL A C 1
ATOM 1578 O O . VAL A 1 203 ? 12.276 11.786 -7.498 1.00 92.75 203 VAL A O 1
ATOM 1581 N N . PRO A 1 204 ? 10.415 13.004 -7.126 1.00 92.88 204 PRO A N 1
ATOM 1582 C CA . PRO A 1 204 ? 10.827 13.452 -5.798 1.00 92.88 204 PRO A CA 1
ATOM 1583 C C . PRO A 1 204 ? 11.130 12.275 -4.865 1.00 92.88 204 PRO A C 1
ATOM 1585 O O . PRO A 1 204 ? 10.417 11.272 -4.880 1.00 92.88 204 PRO A O 1
ATOM 1588 N N . THR A 1 205 ? 12.143 12.407 -4.004 1.00 93.12 205 THR A N 1
ATOM 1589 C CA . THR A 1 205 ? 12.578 11.339 -3.083 1.00 93.12 205 THR A CA 1
ATOM 1590 C C . THR A 1 205 ? 11.431 10.771 -2.239 1.00 93.12 205 THR A C 1
ATOM 1592 O O . THR A 1 205 ? 11.391 9.564 -2.004 1.00 93.12 205 THR A O 1
ATOM 1595 N N . SER A 1 206 ? 10.467 11.611 -1.847 1.00 93.19 206 SER A N 1
ATOM 1596 C CA . SER A 1 206 ? 9.265 11.230 -1.092 1.00 93.19 206 SER A CA 1
ATOM 1597 C C . SER A 1 206 ? 8.309 10.297 -1.841 1.00 93.19 206 SER A C 1
ATOM 1599 O O . SER A 1 206 ? 7.471 9.643 -1.223 1.00 93.19 206 SER A O 1
ATOM 1601 N N . GLN A 1 207 ? 8.424 10.204 -3.166 1.00 93.75 207 GLN A N 1
ATOM 1602 C CA . GLN A 1 207 ? 7.547 9.432 -4.054 1.00 93.75 207 GLN A CA 1
ATOM 1603 C C . GLN A 1 207 ? 8.264 8.236 -4.704 1.00 93.75 207 GLN A C 1
ATOM 1605 O O . GLN A 1 207 ? 7.619 7.369 -5.300 1.00 93.75 207 GLN A O 1
ATOM 1610 N N . VAL A 1 208 ? 9.596 8.165 -4.582 1.00 94.75 208 VAL A N 1
ATOM 1611 C CA . VAL A 1 208 ? 10.432 7.110 -5.176 1.00 94.75 208 VAL A CA 1
ATOM 1612 C C . VAL A 1 208 ? 9.974 5.697 -4.788 1.00 94.75 208 VAL A C 1
ATOM 1614 O O . VAL A 1 208 ? 9.827 4.881 -5.703 1.00 94.75 208 VAL A O 1
ATOM 1617 N N . PRO A 1 209 ? 9.705 5.364 -3.505 1.00 95.50 209 PRO A N 1
ATOM 1618 C CA . PRO A 1 209 ? 9.277 4.014 -3.139 1.00 95.50 209 PRO A CA 1
ATOM 1619 C C . PRO A 1 209 ? 8.006 3.583 -3.866 1.00 95.50 209 PRO A C 1
ATOM 1621 O O . PRO A 1 209 ? 7.939 2.470 -4.390 1.00 95.50 209 PRO A O 1
ATOM 1624 N N . LEU A 1 210 ? 7.017 4.473 -3.963 1.00 94.12 210 LEU A N 1
ATOM 1625 C CA . LEU A 1 210 ? 5.765 4.177 -4.648 1.00 94.12 210 LEU A CA 1
ATOM 1626 C C . LEU A 1 210 ? 5.967 4.024 -6.163 1.00 94.12 210 LEU A C 1
ATOM 1628 O O . LEU A 1 210 ? 5.462 3.069 -6.755 1.00 94.12 210 LEU A O 1
ATOM 1632 N N . ALA A 1 211 ? 6.751 4.907 -6.790 1.00 94.12 211 ALA A N 1
ATOM 1633 C CA . ALA A 1 211 ? 7.054 4.831 -8.221 1.00 94.12 211 ALA A CA 1
ATOM 1634 C C . ALA A 1 211 ? 7.796 3.533 -8.590 1.00 94.12 211 ALA A C 1
ATOM 1636 O O . ALA A 1 211 ? 7.435 2.859 -9.559 1.00 94.12 211 ALA A O 1
ATOM 1637 N N . ILE A 1 212 ? 8.788 3.142 -7.783 1.00 95.69 212 ILE A N 1
ATOM 1638 C CA . ILE A 1 212 ? 9.494 1.862 -7.918 1.00 95.69 212 ILE A CA 1
ATOM 1639 C C . ILE A 1 212 ? 8.518 0.694 -7.770 1.00 95.69 212 ILE A C 1
ATOM 1641 O O . ILE A 1 212 ? 8.569 -0.246 -8.559 1.00 95.69 212 ILE A O 1
ATOM 1645 N N . SER A 1 213 ? 7.599 0.764 -6.809 1.00 95.94 213 SER A N 1
ATOM 1646 C CA . SER A 1 213 ? 6.622 -0.304 -6.576 1.00 95.94 213 SER A CA 1
ATOM 1647 C C . SER A 1 213 ? 5.687 -0.507 -7.754 1.00 95.94 213 SER A C 1
ATOM 1649 O O . SER A 1 213 ? 5.449 -1.634 -8.186 1.00 95.94 213 SER A O 1
ATOM 1651 N N . CYS A 1 214 ? 5.211 0.599 -8.325 1.00 94.19 214 CYS A N 1
ATOM 1652 C CA . CYS A 1 214 ? 4.405 0.586 -9.534 1.00 94.19 214 CYS A CA 1
ATOM 1653 C C . CYS A 1 214 ? 5.171 -0.048 -10.701 1.00 94.19 214 CYS A C 1
ATOM 1655 O O . CYS A 1 214 ? 4.626 -0.889 -11.409 1.00 94.19 214 CYS A O 1
ATOM 1657 N N . TYR A 1 215 ? 6.453 0.287 -10.870 1.00 94.94 215 TYR A N 1
ATOM 1658 C CA . TYR A 1 215 ? 7.317 -0.346 -11.868 1.00 94.94 215 TYR A CA 1
ATOM 1659 C C . TYR A 1 215 ? 7.514 -1.855 -11.610 1.00 94.94 215 TYR A C 1
ATOM 1661 O O . TYR A 1 215 ? 7.407 -2.664 -12.537 1.00 94.94 215 TYR A O 1
ATOM 1669 N N . CYS A 1 216 ? 7.780 -2.269 -10.369 1.00 95.75 216 CYS A N 1
ATOM 1670 C CA . CYS A 1 216 ? 7.961 -3.676 -10.000 1.00 95.75 216 CYS A CA 1
ATOM 1671 C C . CYS A 1 216 ? 6.684 -4.501 -10.205 1.00 95.75 216 CYS A C 1
ATOM 1673 O O . CYS A 1 216 ? 6.766 -5.641 -10.658 1.00 95.75 216 CYS A O 1
ATOM 1675 N N . PHE A 1 217 ? 5.515 -3.924 -9.928 1.00 95.00 217 PHE A N 1
ATOM 1676 C CA . PHE A 1 217 ? 4.225 -4.528 -10.244 1.00 95.00 217 PHE A CA 1
ATOM 1677 C C . PHE A 1 217 ? 4.005 -4.616 -11.760 1.00 95.00 217 PHE A C 1
ATOM 1679 O O . PHE A 1 217 ? 3.810 -5.706 -12.285 1.00 95.00 217 PHE A O 1
ATOM 1686 N N . LEU A 1 218 ? 4.111 -3.501 -12.489 1.00 91.69 218 LEU A N 1
ATOM 1687 C CA . LEU A 1 218 ? 3.827 -3.454 -13.929 1.00 91.69 218 LEU A CA 1
ATOM 1688 C C . LEU A 1 218 ? 4.786 -4.296 -14.778 1.00 91.69 218 LEU A C 1
ATOM 1690 O O . LEU A 1 218 ? 4.401 -4.751 -15.852 1.00 91.69 218 LEU A O 1
ATOM 1694 N N . SER A 1 219 ? 6.024 -4.502 -14.320 1.00 91.88 219 SER A N 1
ATOM 1695 C CA . SER A 1 219 ? 6.995 -5.344 -15.032 1.00 91.88 219 SER A CA 1
ATOM 1696 C C . SER A 1 219 ? 6.730 -6.838 -14.883 1.00 91.88 219 SER A C 1
ATOM 1698 O O . SER A 1 219 ? 7.145 -7.599 -15.754 1.00 91.88 219 SER A O 1
ATOM 1700 N N . THR A 1 220 ? 6.061 -7.267 -13.810 1.00 92.94 220 THR A N 1
ATOM 1701 C CA . THR A 1 220 ? 5.794 -8.687 -13.528 1.00 92.94 220 THR A CA 1
ATOM 1702 C C . THR A 1 220 ? 4.430 -8.886 -12.849 1.00 92.94 220 THR A C 1
ATOM 1704 O O . THR A 1 220 ? 4.372 -9.475 -11.772 1.00 92.94 220 THR A O 1
ATOM 1707 N N . PRO A 1 221 ? 3.318 -8.410 -13.444 1.00 89.75 221 PRO A N 1
ATOM 1708 C CA . PRO A 1 221 ? 2.035 -8.309 -12.746 1.00 89.75 221 PRO A CA 1
ATOM 1709 C C . PRO A 1 221 ? 1.477 -9.670 -12.321 1.00 89.75 221 PRO A C 1
ATOM 1711 O O . PRO A 1 221 ? 0.878 -9.757 -11.257 1.00 89.75 221 PRO A O 1
ATOM 1714 N N . GLU A 1 222 ? 1.734 -10.725 -13.099 1.00 90.06 222 GLU A N 1
ATOM 1715 C CA . GLU A 1 222 ? 1.254 -12.099 -12.865 1.00 90.06 222 GLU A CA 1
ATOM 1716 C C . GLU A 1 222 ? 2.115 -12.911 -11.874 1.00 90.06 222 GLU A C 1
ATOM 1718 O O . GLU A 1 222 ? 1.750 -14.025 -11.505 1.00 90.06 222 GLU A O 1
ATOM 1723 N N . ASP A 1 223 ? 3.284 -12.400 -11.464 1.00 93.12 223 ASP A N 1
ATOM 1724 C CA . ASP A 1 223 ? 4.201 -13.113 -10.566 1.00 93.12 223 ASP A CA 1
ATOM 1725 C C . ASP A 1 223 ? 4.477 -12.288 -9.308 1.00 93.12 223 ASP A C 1
ATOM 1727 O O . ASP A 1 223 ? 5.383 -11.448 -9.251 1.00 93.12 223 ASP A O 1
ATOM 1731 N N . PHE A 1 224 ? 3.700 -12.582 -8.263 1.00 95.31 224 PHE A N 1
ATOM 1732 C CA . PHE A 1 224 ? 3.838 -11.966 -6.947 1.00 95.31 224 PHE A CA 1
ATOM 1733 C C . PHE A 1 224 ? 5.256 -12.072 -6.390 1.00 95.31 224 PHE A C 1
ATOM 1735 O O . PHE A 1 224 ? 5.824 -11.089 -5.912 1.00 95.31 224 PHE A O 1
ATOM 1742 N N . THR A 1 225 ? 5.861 -13.257 -6.465 1.00 96.38 225 THR A N 1
ATOM 1743 C CA . THR A 1 225 ? 7.169 -13.501 -5.849 1.00 96.38 225 THR A CA 1
ATOM 1744 C C . THR A 1 225 ? 8.251 -12.706 -6.565 1.00 96.38 225 THR A C 1
ATOM 1746 O O . THR A 1 225 ? 9.089 -12.073 -5.916 1.00 96.38 225 THR A O 1
ATOM 1749 N N . LEU A 1 226 ? 8.212 -12.687 -7.897 1.00 95.62 226 LEU A N 1
ATOM 1750 C CA . LEU A 1 226 ? 9.155 -11.932 -8.707 1.00 95.62 226 LEU A CA 1
ATOM 1751 C C . LEU A 1 226 ? 8.996 -10.418 -8.518 1.00 95.62 226 LEU A C 1
ATOM 1753 O O . LEU A 1 226 ? 10.008 -9.732 -8.356 1.00 95.62 226 LEU A O 1
ATOM 1757 N N . SER A 1 227 ? 7.765 -9.897 -8.452 1.00 96.12 227 SER A N 1
ATOM 1758 C CA . SER A 1 227 ? 7.515 -8.480 -8.148 1.00 96.12 227 SER A CA 1
ATOM 1759 C C . SER A 1 227 ? 8.143 -8.073 -6.812 1.00 96.12 227 SER A C 1
ATOM 1761 O O . SER A 1 227 ? 8.877 -7.084 -6.754 1.00 96.12 227 SER A O 1
ATOM 1763 N N . ILE A 1 228 ? 7.942 -8.868 -5.754 1.00 97.00 228 ILE A N 1
ATOM 1764 C CA . ILE A 1 228 ? 8.547 -8.613 -4.437 1.00 97.00 228 ILE A CA 1
ATOM 1765 C C . ILE A 1 228 ? 10.075 -8.677 -4.488 1.00 97.00 228 ILE A C 1
ATOM 1767 O O . ILE A 1 228 ? 10.747 -7.821 -3.913 1.00 97.00 228 ILE A O 1
ATOM 1771 N N . HIS A 1 229 ? 10.650 -9.659 -5.186 1.00 95.81 229 HIS A N 1
ATOM 1772 C CA . HIS A 1 229 ? 12.104 -9.767 -5.323 1.00 95.81 229 HIS A CA 1
ATOM 1773 C C . HIS A 1 229 ? 12.721 -8.559 -6.029 1.00 95.81 229 HIS A C 1
ATOM 1775 O O . HIS A 1 229 ? 13.786 -8.096 -5.621 1.00 95.81 229 HIS A O 1
ATOM 1781 N N . ARG A 1 230 ? 12.044 -8.022 -7.048 1.00 95.50 230 ARG A N 1
ATOM 1782 C CA . ARG A 1 230 ? 12.471 -6.803 -7.744 1.00 95.50 230 ARG A CA 1
ATOM 1783 C C . ARG A 1 230 ? 12.402 -5.589 -6.820 1.00 95.50 230 ARG A C 1
ATOM 1785 O O . ARG A 1 230 ? 13.360 -4.825 -6.776 1.00 95.50 230 ARG A O 1
ATOM 1792 N N . ALA A 1 231 ? 11.331 -5.451 -6.039 1.00 96.31 231 ALA A N 1
ATOM 1793 C CA . ALA A 1 231 ? 11.191 -4.367 -5.065 1.00 96.31 231 ALA A CA 1
ATOM 1794 C C . ALA A 1 231 ? 12.255 -4.437 -3.954 1.00 96.31 231 ALA A C 1
ATOM 1796 O O . ALA A 1 231 ? 12.792 -3.413 -3.536 1.00 96.31 231 ALA A O 1
ATOM 1797 N N . ALA A 1 232 ? 12.624 -5.644 -3.521 1.00 95.12 232 ALA A N 1
ATOM 1798 C CA . ALA A 1 232 ? 13.650 -5.856 -2.502 1.00 95.12 232 ALA A CA 1
ATOM 1799 C C . ALA A 1 232 ? 15.073 -5.498 -2.953 1.00 95.12 232 ALA A C 1
ATOM 1801 O O . ALA A 1 232 ? 15.935 -5.267 -2.111 1.00 95.12 232 ALA A O 1
ATOM 1802 N N . ALA A 1 233 ? 15.322 -5.427 -4.260 1.00 92.69 233 ALA A N 1
ATOM 1803 C CA . ALA A 1 233 ? 16.612 -5.039 -4.826 1.00 92.69 233 ALA A CA 1
ATOM 1804 C C . ALA A 1 233 ? 16.776 -3.510 -4.974 1.00 92.69 233 ALA A C 1
ATOM 1806 O O . ALA A 1 233 ? 17.619 -3.051 -5.743 1.00 92.69 233 ALA A O 1
ATOM 1807 N N . THR A 1 234 ? 15.955 -2.712 -4.283 1.00 90.44 234 THR A N 1
ATOM 1808 C CA . THR A 1 234 ? 15.901 -1.249 -4.439 1.00 90.44 234 THR A CA 1
ATOM 1809 C C . THR A 1 234 ? 16.471 -0.522 -3.212 1.00 90.44 234 THR A C 1
ATOM 1811 O O . THR A 1 234 ? 16.583 -1.131 -2.148 1.00 90.44 234 THR A O 1
ATOM 1814 N N . PRO A 1 235 ? 16.838 0.774 -3.319 1.00 82.06 235 PRO A N 1
ATOM 1815 C CA . PRO A 1 235 ? 17.462 1.510 -2.211 1.00 82.06 235 PRO A CA 1
ATOM 1816 C C . PRO A 1 235 ? 16.577 1.685 -0.968 1.00 82.06 235 PRO A C 1
ATOM 1818 O O . PRO A 1 235 ? 17.097 1.751 0.141 1.00 82.06 235 PRO A O 1
ATOM 1821 N N . GLN A 1 236 ? 15.252 1.761 -1.143 1.00 85.06 236 GLN A N 1
ATOM 1822 C CA . GLN A 1 236 ? 14.270 1.886 -0.056 1.00 85.06 236 GLN A CA 1
ATOM 1823 C C . GLN A 1 236 ? 13.339 0.662 -0.051 1.00 85.06 236 GLN A C 1
ATOM 1825 O O . GLN A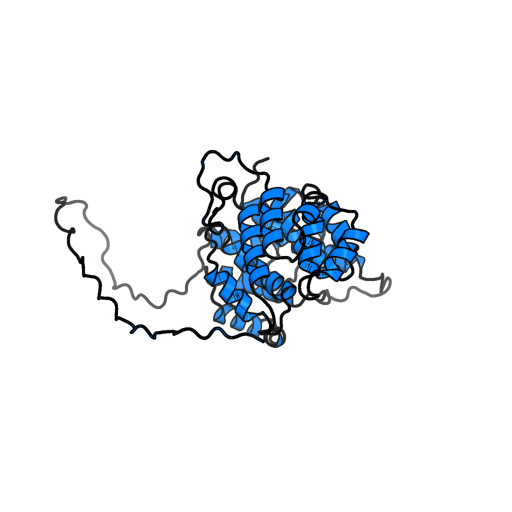 1 236 ? 12.159 0.766 -0.400 1.00 85.06 236 GLN A O 1
ATOM 1830 N N . PRO A 1 237 ? 13.869 -0.522 0.303 1.00 89.56 237 PRO A N 1
ATOM 1831 C CA . PRO A 1 237 ? 13.209 -1.786 0.010 1.00 89.56 237 PRO A CA 1
ATOM 1832 C C . PRO A 1 237 ? 11.929 -1.987 0.820 1.00 89.56 237 PRO A C 1
ATOM 1834 O O . PRO A 1 237 ? 10.987 -2.557 0.297 1.00 89.56 237 PRO A O 1
ATOM 1837 N N . GLU A 1 238 ? 11.839 -1.510 2.064 1.00 92.56 238 GLU A N 1
ATOM 1838 C CA . GLU A 1 238 ? 10.689 -1.819 2.924 1.00 92.56 238 GLU A CA 1
ATOM 1839 C C . GLU A 1 238 ? 9.364 -1.248 2.387 1.00 92.56 238 GLU A C 1
ATOM 1841 O O . GLU A 1 238 ? 8.424 -2.009 2.157 1.00 92.56 238 GLU A O 1
ATOM 1846 N N . MET A 1 239 ? 9.300 0.064 2.125 1.00 93.56 239 MET A N 1
ATOM 1847 C CA . MET A 1 239 ? 8.121 0.700 1.518 1.00 93.56 239 MET A CA 1
ATOM 1848 C C . MET A 1 239 ? 7.854 0.165 0.113 1.00 93.56 239 MET A C 1
ATOM 1850 O O . MET A 1 239 ? 6.706 -0.106 -0.239 1.00 93.56 239 MET A O 1
ATOM 1854 N N . ALA A 1 240 ? 8.913 -0.021 -0.685 1.00 96.38 240 ALA A N 1
ATOM 1855 C CA . ALA A 1 240 ? 8.760 -0.528 -2.040 1.00 96.38 240 ALA A CA 1
ATOM 1856 C C . ALA A 1 240 ? 8.136 -1.936 -2.049 1.00 96.38 240 ALA A C 1
ATOM 1858 O O . ALA A 1 240 ? 7.239 -2.244 -2.832 1.00 96.38 240 ALA A O 1
ATOM 1859 N N . ILE A 1 241 ? 8.578 -2.800 -1.136 1.00 96.75 241 ILE A N 1
ATOM 1860 C CA . ILE A 1 241 ? 8.035 -4.144 -0.944 1.00 96.75 241 ILE A CA 1
ATOM 1861 C C . ILE A 1 241 ? 6.592 -4.085 -0.449 1.00 96.75 241 ILE A C 1
ATOM 1863 O O . ILE A 1 241 ? 5.768 -4.837 -0.963 1.00 96.75 241 ILE A O 1
ATOM 1867 N N . ALA A 1 242 ? 6.276 -3.203 0.504 1.00 96.00 242 ALA A N 1
ATOM 1868 C CA . ALA A 1 242 ? 4.924 -3.052 1.038 1.00 96.00 242 ALA A CA 1
ATOM 1869 C C . ALA A 1 242 ? 3.915 -2.722 -0.072 1.00 96.00 242 ALA A C 1
ATOM 1871 O O . ALA A 1 242 ? 2.958 -3.464 -0.291 1.00 96.00 242 ALA A O 1
ATOM 1872 N N . PHE A 1 243 ? 4.175 -1.668 -0.849 1.00 97.19 243 PHE A N 1
ATOM 1873 C CA . PHE A 1 243 ? 3.297 -1.271 -1.951 1.00 97.19 243 PHE A CA 1
ATOM 1874 C C . PHE A 1 243 ? 3.270 -2.286 -3.086 1.00 97.19 243 PHE A C 1
ATOM 1876 O O . PHE A 1 243 ? 2.203 -2.564 -3.631 1.00 97.19 243 PHE A O 1
ATOM 1883 N N . THR A 1 244 ? 4.416 -2.871 -3.443 1.00 97.62 244 THR A N 1
ATOM 1884 C CA . THR A 1 244 ? 4.458 -3.906 -4.484 1.00 97.62 244 THR A CA 1
ATOM 1885 C C . THR A 1 244 ? 3.652 -5.131 -4.064 1.00 97.62 244 THR A C 1
ATOM 1887 O O . THR A 1 244 ? 2.896 -5.673 -4.868 1.00 97.62 244 THR A O 1
ATOM 1890 N N . GLY A 1 245 ? 3.770 -5.543 -2.800 1.00 97.12 245 GLY A N 1
ATOM 1891 C CA . GLY A 1 245 ? 2.984 -6.624 -2.218 1.00 97.12 245 GLY A CA 1
ATOM 1892 C C . GLY A 1 245 ? 1.504 -6.295 -2.183 1.00 97.12 245 GLY A C 1
ATOM 1893 O O . GLY A 1 245 ? 0.693 -7.153 -2.515 1.00 97.12 245 GLY A O 1
ATOM 1894 N N . PHE A 1 246 ? 1.154 -5.046 -1.882 1.00 97.38 246 PHE A N 1
ATOM 1895 C CA . PHE A 1 246 ? -0.225 -4.587 -1.937 1.00 97.38 246 PHE A CA 1
ATOM 1896 C C . PHE A 1 246 ? -0.815 -4.688 -3.348 1.00 97.38 246 PHE A C 1
ATOM 1898 O O . PHE A 1 246 ? -1.836 -5.339 -3.550 1.00 97.38 246 PHE A O 1
ATOM 1905 N N . LEU A 1 247 ? -0.159 -4.085 -4.341 1.00 96.12 247 LEU A N 1
ATOM 1906 C CA . LEU A 1 247 ? -0.630 -4.057 -5.729 1.00 96.12 247 LEU A CA 1
ATOM 1907 C C . LEU A 1 247 ? -0.685 -5.459 -6.341 1.00 96.12 247 LEU A C 1
ATOM 1909 O O . LEU A 1 247 ? -1.701 -5.870 -6.901 1.00 96.12 247 LEU A O 1
ATOM 1913 N N . SER A 1 248 ? 0.404 -6.214 -6.198 1.00 95.56 248 SER A N 1
ATOM 1914 C CA . SER A 1 248 ? 0.499 -7.566 -6.737 1.00 95.56 248 SER A CA 1
ATOM 1915 C C . SER A 1 248 ? -0.437 -8.531 -6.011 1.00 95.56 248 SER A C 1
ATOM 1917 O O . SER A 1 248 ? -1.003 -9.423 -6.636 1.00 95.56 248 SER A O 1
ATOM 1919 N N . GLY A 1 249 ? -0.657 -8.339 -4.711 1.00 95.62 249 GLY A N 1
ATOM 1920 C CA . GLY A 1 249 ? -1.626 -9.102 -3.937 1.00 95.62 249 GLY A CA 1
ATOM 1921 C C . GLY A 1 249 ? -3.072 -8.776 -4.313 1.00 95.62 249 GLY A C 1
ATOM 1922 O O . GLY A 1 249 ? -3.886 -9.687 -4.418 1.00 95.62 249 GLY A O 1
ATOM 1923 N N . ALA A 1 250 ? -3.399 -7.511 -4.594 1.00 94.25 250 ALA A N 1
ATOM 1924 C CA . ALA A 1 250 ? -4.714 -7.128 -5.111 1.00 94.25 250 ALA A CA 1
ATOM 1925 C C . ALA A 1 250 ? -4.988 -7.773 -6.480 1.00 94.25 250 ALA A C 1
ATOM 1927 O O . ALA A 1 250 ? -6.087 -8.268 -6.731 1.00 94.25 250 ALA A O 1
ATOM 1928 N N . TYR A 1 251 ? -3.969 -7.808 -7.344 1.00 92.50 251 TYR A N 1
ATOM 1929 C CA . TYR A 1 251 ? -4.053 -8.360 -8.693 1.00 92.50 251 TYR A CA 1
ATOM 1930 C C . TYR A 1 251 ? -4.110 -9.897 -8.716 1.00 92.50 251 TYR A C 1
ATOM 1932 O O . TYR A 1 251 ? -5.047 -10.483 -9.257 1.00 92.50 251 TYR A O 1
ATOM 1940 N N . ASN A 1 252 ? -3.135 -10.558 -8.086 1.00 91.62 252 ASN A N 1
ATOM 1941 C CA . ASN A 1 252 ? -3.000 -12.020 -8.070 1.00 91.62 252 ASN A CA 1
ATOM 1942 C C . ASN A 1 252 ? -3.850 -12.695 -6.990 1.00 91.62 252 ASN A C 1
ATOM 1944 O O . ASN A 1 252 ? -3.954 -13.925 -6.952 1.00 91.62 252 ASN A O 1
ATOM 1948 N N . THR A 1 253 ? -4.480 -11.898 -6.126 1.00 92.56 253 THR A N 1
ATOM 1949 C CA . THR A 1 253 ? -5.276 -12.314 -4.967 1.00 92.56 253 THR A CA 1
ATOM 1950 C C . THR A 1 253 ? -4.472 -13.043 -3.898 1.00 92.56 253 THR A C 1
ATOM 1952 O O . THR A 1 253 ? -3.288 -13.338 -4.064 1.00 92.56 253 THR A O 1
ATOM 1955 N N . LEU A 1 254 ? -5.137 -13.413 -2.799 1.00 92.56 254 LEU A N 1
ATOM 1956 C CA . LEU A 1 254 ? -4.550 -14.265 -1.765 1.00 92.56 254 LEU A CA 1
ATOM 1957 C C . LEU A 1 254 ? -3.940 -15.564 -2.333 1.00 92.56 254 LEU A C 1
ATOM 1959 O O . LEU A 1 254 ? -2.931 -16.044 -1.823 1.00 92.56 254 LEU A O 1
ATOM 1963 N N . ARG A 1 255 ? -4.506 -16.119 -3.416 1.00 90.44 255 ARG A N 1
ATOM 1964 C CA . ARG A 1 255 ? -3.999 -17.349 -4.052 1.00 90.44 255 ARG A CA 1
ATOM 1965 C C . ARG A 1 255 ? -2.643 -17.168 -4.735 1.00 90.44 255 ARG A C 1
ATOM 1967 O O . ARG A 1 255 ? -1.913 -18.144 -4.869 1.00 90.44 255 ARG A O 1
ATOM 1974 N N . GLY A 1 256 ? -2.313 -15.948 -5.157 1.00 91.19 256 GLY A N 1
ATOM 1975 C CA . GLY A 1 256 ? -1.018 -15.622 -5.750 1.00 91.19 256 GLY A CA 1
ATOM 1976 C C . GLY A 1 256 ? 0.116 -15.514 -4.732 1.00 91.19 256 GLY A C 1
ATOM 1977 O O . GLY A 1 256 ? 1.286 -15.575 -5.103 1.00 91.19 256 GLY A O 1
ATOM 1978 N N . ILE A 1 257 ? -0.211 -15.376 -3.445 1.00 94.62 257 ILE A N 1
ATOM 1979 C CA . ILE A 1 257 ? 0.779 -15.271 -2.372 1.00 94.62 257 ILE A CA 1
ATOM 1980 C C . ILE A 1 257 ? 1.237 -16.687 -1.983 1.00 94.62 257 ILE A C 1
ATOM 1982 O O . ILE A 1 257 ? 0.392 -17.510 -1.625 1.00 94.62 257 ILE A O 1
ATOM 1986 N N . PRO A 1 258 ? 2.548 -16.998 -1.965 1.00 94.38 258 PRO A N 1
ATOM 1987 C CA . PRO A 1 258 ? 3.031 -18.320 -1.573 1.00 94.38 258 PRO A CA 1
ATOM 1988 C C . PRO A 1 258 ? 2.553 -18.741 -0.178 1.00 94.38 258 PRO A C 1
ATOM 1990 O O . PRO A 1 258 ? 2.748 -18.016 0.801 1.00 94.38 258 PRO A O 1
ATOM 1993 N N . LEU A 1 259 ? 1.997 -19.952 -0.060 1.00 90.00 259 LEU A N 1
ATOM 1994 C CA . LEU A 1 259 ? 1.458 -20.466 1.207 1.00 90.00 259 LEU A CA 1
ATOM 1995 C C . LEU A 1 259 ? 2.511 -20.490 2.326 1.00 90.00 259 LEU A C 1
ATOM 1997 O O . LEU A 1 259 ? 2.204 -20.184 3.473 1.00 90.00 259 LEU A O 1
ATOM 2001 N N . SER A 1 260 ? 3.770 -20.786 1.993 1.00 89.88 260 SER A N 1
ATOM 2002 C CA . SER A 1 260 ? 4.874 -20.773 2.960 1.00 89.88 260 SER A CA 1
ATOM 2003 C C . SER A 1 260 ? 5.151 -19.388 3.548 1.00 89.88 260 SER A C 1
ATOM 2005 O O . SER A 1 260 ? 5.700 -19.296 4.640 1.00 89.88 260 SER A O 1
ATOM 2007 N N . TRP A 1 261 ? 4.786 -18.309 2.850 1.00 89.56 261 TRP A N 1
ATOM 2008 C CA . TRP A 1 261 ? 4.920 -16.947 3.369 1.00 89.56 261 TRP A CA 1
ATOM 2009 C C . TRP A 1 261 ? 3.689 -16.569 4.199 1.00 89.56 261 TRP A C 1
ATOM 2011 O O . TRP A 1 261 ? 3.817 -15.935 5.243 1.00 89.56 261 TRP A O 1
ATOM 2021 N N . GLN A 1 262 ? 2.503 -17.023 3.784 1.00 88.31 262 GLN A N 1
ATOM 2022 C CA . GLN A 1 262 ? 1.261 -16.851 4.540 1.00 88.31 262 GLN A CA 1
ATOM 2023 C C . GLN A 1 262 ? 1.346 -17.484 5.938 1.00 88.31 262 GLN A C 1
ATOM 2025 O O . GLN A 1 262 ? 0.981 -16.857 6.935 1.00 88.31 262 GLN A O 1
ATOM 2030 N N . THR A 1 263 ? 1.866 -18.712 6.033 1.00 81.62 263 THR A N 1
ATOM 2031 C CA . THR A 1 263 ? 1.979 -19.433 7.309 1.00 81.62 263 THR A CA 1
ATOM 2032 C C . THR A 1 263 ? 3.003 -18.813 8.255 1.00 81.62 263 THR A C 1
ATOM 2034 O O . THR A 1 263 ? 2.808 -18.883 9.466 1.00 81.62 263 THR A O 1
ATOM 2037 N N . GLN A 1 264 ? 4.053 -18.162 7.741 1.00 73.50 264 GLN A N 1
ATOM 2038 C CA . GLN A 1 264 ? 5.038 -17.444 8.561 1.00 73.50 264 GLN A CA 1
ATOM 2039 C C . GLN A 1 264 ? 4.401 -16.282 9.332 1.00 73.50 264 GLN A C 1
ATOM 2041 O O . GLN A 1 264 ? 4.678 -16.113 10.519 1.00 73.50 264 GLN A O 1
ATOM 2046 N N . VAL A 1 265 ? 3.491 -15.540 8.695 1.00 70.38 265 VAL A N 1
ATOM 2047 C CA . VAL A 1 265 ? 2.744 -14.462 9.362 1.00 70.38 265 VAL A CA 1
ATOM 2048 C C . VAL A 1 265 ? 1.784 -15.016 10.416 1.00 70.38 265 VAL A C 1
ATOM 2050 O O . VAL A 1 265 ? 1.727 -14.490 11.523 1.00 70.38 265 VAL A O 1
ATOM 2053 N N . ASN A 1 266 ? 1.113 -16.135 10.133 1.00 65.38 266 ASN A N 1
ATOM 2054 C CA . ASN A 1 266 ? 0.182 -16.761 11.080 1.00 65.38 266 ASN A CA 1
ATOM 2055 C C . ASN A 1 266 ? 0.857 -17.450 12.278 1.00 65.38 266 ASN A C 1
ATOM 2057 O O . ASN A 1 266 ? 0.260 -17.543 13.348 1.00 65.38 266 ASN A O 1
ATOM 2061 N N . SER A 1 267 ? 2.081 -17.958 12.104 1.00 57.69 267 SER A N 1
ATOM 2062 C CA . SER A 1 267 ? 2.749 -18.798 13.112 1.00 57.69 267 SER A CA 1
ATOM 2063 C C . SER A 1 267 ? 3.673 -18.020 14.050 1.00 57.69 267 SER A C 1
ATOM 2065 O O . SER A 1 267 ? 3.982 -18.517 15.128 1.00 57.69 267 SER A O 1
ATOM 2067 N N . GLY A 1 268 ? 4.132 -16.825 13.660 1.00 52.69 268 GLY A N 1
ATOM 2068 C CA . GLY A 1 268 ? 5.161 -16.088 14.409 1.00 52.69 268 GLY A CA 1
ATOM 2069 C C . GLY A 1 268 ? 4.952 -14.579 14.539 1.00 52.69 268 GLY A C 1
ATOM 2070 O O . GLY A 1 268 ? 5.691 -13.950 15.286 1.00 52.69 268 GLY A O 1
ATOM 2071 N N . LEU A 1 269 ? 3.957 -13.991 13.862 1.00 49.47 269 LEU A N 1
ATOM 2072 C CA . LEU A 1 269 ? 3.668 -12.546 13.896 1.00 49.47 269 LEU A CA 1
ATOM 2073 C C . LEU A 1 269 ? 2.286 -12.249 14.501 1.00 49.47 269 LEU A C 1
ATOM 2075 O O . LEU A 1 269 ? 1.645 -11.247 14.182 1.00 49.47 269 LEU A O 1
ATOM 2079 N N . ASN A 1 270 ? 1.834 -13.118 15.411 1.00 42.16 270 ASN A N 1
ATOM 2080 C CA . ASN A 1 270 ? 0.674 -12.886 16.273 1.00 42.16 270 ASN A CA 1
ATOM 2081 C C . ASN A 1 270 ? 0.984 -11.799 17.317 1.00 42.16 270 ASN A C 1
ATOM 2083 O O . ASN A 1 270 ? 1.106 -12.099 18.499 1.00 42.16 270 ASN A O 1
ATOM 2087 N N . SER A 1 271 ? 1.127 -10.546 16.887 1.00 45.47 271 SER A N 1
ATOM 2088 C CA . SER A 1 271 ? 1.028 -9.365 17.761 1.00 45.47 271 SER A CA 1
ATOM 2089 C C . SER A 1 271 ? 0.996 -8.059 16.959 1.00 45.47 271 SER A C 1
ATOM 2091 O O . SER A 1 271 ? 1.724 -7.107 17.233 1.00 45.47 271 SER A O 1
ATOM 2093 N N . GLY A 1 272 ? 0.112 -7.971 15.966 1.00 41.47 272 GLY A N 1
ATOM 2094 C CA . GLY A 1 272 ? -0.227 -6.694 15.341 1.00 41.47 272 GLY A CA 1
ATOM 2095 C C . GLY A 1 272 ? -1.134 -5.856 16.247 1.00 41.47 272 GLY A C 1
ATOM 2096 O O . GLY A 1 272 ? -2.320 -5.710 15.964 1.00 41.47 272 GLY A O 1
ATOM 2097 N N . PHE A 1 273 ? -0.565 -5.283 17.312 1.00 51.62 273 PHE A N 1
ATOM 2098 C CA . PHE A 1 273 ? -1.175 -4.280 18.203 1.00 51.62 273 PHE A CA 1
ATOM 2099 C C . PHE A 1 273 ? -2.223 -4.811 19.193 1.00 51.62 273 PHE A C 1
ATOM 2101 O O . PHE A 1 273 ? -2.792 -5.884 19.004 1.00 51.62 273 PHE A O 1
ATOM 2108 N N . ASN A 1 274 ? -2.467 -4.032 20.259 1.00 46.69 274 ASN A N 1
ATOM 2109 C CA . ASN A 1 274 ? -3.268 -4.295 21.478 1.00 46.69 274 ASN A CA 1
ATOM 2110 C C . ASN A 1 274 ? -4.691 -4.887 21.290 1.00 46.69 274 ASN A C 1
ATOM 2112 O O . ASN A 1 274 ? -5.414 -5.073 22.263 1.00 46.69 274 ASN A O 1
ATOM 2116 N N . SER A 1 275 ? -5.109 -5.179 20.059 1.00 49.69 275 SER A N 1
ATOM 2117 C CA . SER A 1 275 ? -6.399 -5.765 19.692 1.00 49.69 275 SER A CA 1
ATOM 2118 C C . SER A 1 275 ? -6.445 -7.301 19.728 1.00 49.69 275 SER A C 1
ATOM 2120 O O . SER A 1 275 ? -7.536 -7.866 19.731 1.00 49.69 275 SER A O 1
ATOM 2122 N N . GLY A 1 276 ? -5.291 -7.987 19.725 1.00 60.41 276 GLY A N 1
ATOM 2123 C CA . GLY A 1 276 ? -5.215 -9.458 19.733 1.00 60.41 276 GLY A CA 1
ATOM 2124 C C . GLY A 1 276 ? -5.694 -10.149 18.445 1.00 60.41 276 GLY A C 1
ATOM 2125 O O . GLY A 1 276 ? -5.799 -11.374 18.420 1.00 60.41 276 GLY A O 1
ATOM 2126 N N . LEU A 1 277 ? -5.994 -9.393 17.381 1.00 67.69 277 LEU A N 1
ATOM 2127 C CA . LEU A 1 277 ? -6.450 -9.932 16.098 1.00 67.69 277 LEU A CA 1
ATOM 2128 C C . LEU A 1 277 ? -5.275 -10.208 15.158 1.00 67.69 277 LEU A C 1
ATOM 2130 O O . LEU A 1 277 ? -4.365 -9.392 15.017 1.00 67.69 277 LEU A O 1
ATOM 2134 N N . SER A 1 278 ? -5.336 -11.334 14.448 1.00 83.38 278 SER A N 1
ATOM 2135 C CA . SER A 1 278 ? -4.439 -11.591 13.315 1.00 83.38 278 SER A CA 1
ATOM 2136 C C . SER A 1 278 ? -4.757 -10.658 12.139 1.00 83.38 278 SER A C 1
ATOM 2138 O O . SER A 1 278 ? -5.901 -10.234 11.962 1.00 83.38 278 SER A O 1
ATOM 2140 N N . HIS A 1 279 ? -3.774 -10.389 11.273 1.00 85.56 279 HIS A N 1
ATOM 2141 C CA . HIS A 1 279 ? -4.008 -9.595 10.059 1.00 85.56 279 HIS A CA 1
ATOM 2142 C C . HIS A 1 279 ? -5.068 -10.216 9.132 1.00 85.56 279 HIS A C 1
ATOM 2144 O O . HIS A 1 279 ? -5.772 -9.473 8.457 1.00 85.56 279 HIS A O 1
ATOM 2150 N N . TYR A 1 280 ? -5.243 -11.543 9.139 1.00 88.88 280 TYR A N 1
ATOM 2151 C CA . TYR A 1 280 ? -6.345 -12.208 8.430 1.00 88.88 280 TYR A CA 1
ATOM 2152 C C . TYR A 1 280 ? -7.702 -11.792 8.995 1.00 88.88 280 TYR A C 1
ATOM 2154 O O . TYR A 1 280 ? -8.530 -11.246 8.275 1.00 88.88 280 TYR A O 1
ATOM 2162 N N . GLN A 1 281 ? -7.898 -11.962 10.305 1.00 89.50 281 GLN A N 1
ATOM 2163 C CA . GLN A 1 281 ? -9.148 -11.579 10.970 1.00 89.50 281 GLN A CA 1
ATOM 2164 C C . GLN A 1 281 ? -9.450 -10.090 10.816 1.00 89.50 281 GLN A C 1
ATOM 2166 O O . GLN A 1 281 ? -10.611 -9.699 10.716 1.00 89.50 281 GLN A O 1
ATOM 2171 N N . LEU A 1 282 ? -8.410 -9.258 10.825 1.00 90.56 282 LEU A N 1
ATOM 2172 C CA . LEU A 1 282 ? -8.547 -7.824 10.654 1.00 90.56 282 LEU A CA 1
ATOM 2173 C C . LEU A 1 282 ? -9.107 -7.483 9.265 1.00 90.56 282 LEU A C 1
ATOM 2175 O O . LEU A 1 282 ? -10.056 -6.711 9.164 1.00 90.56 282 LEU A O 1
ATOM 2179 N N . VAL A 1 283 ? -8.572 -8.093 8.206 1.00 92.38 283 VAL A N 1
ATOM 2180 C CA . VAL A 1 283 ? -9.056 -7.865 6.837 1.00 92.38 283 VAL A CA 1
ATOM 2181 C C . VAL A 1 283 ? -10.436 -8.465 6.612 1.00 92.38 283 VAL A C 1
ATOM 2183 O O . VAL A 1 283 ? -11.276 -7.819 5.990 1.00 92.38 283 VAL A O 1
ATOM 2186 N N . ASP A 1 284 ? -10.699 -9.651 7.160 1.00 92.62 284 ASP A N 1
ATOM 2187 C CA . ASP A 1 284 ? -12.010 -10.297 7.070 1.00 92.62 284 ASP A CA 1
ATOM 2188 C C . ASP A 1 284 ? -13.094 -9.422 7.698 1.00 92.62 284 ASP A C 1
ATOM 2190 O O . ASP A 1 284 ? -14.155 -9.214 7.110 1.00 92.62 284 ASP A O 1
ATOM 2194 N N . ARG A 1 285 ? -12.808 -8.846 8.873 1.00 94.31 285 ARG A N 1
ATOM 2195 C CA . ARG A 1 285 ? -13.710 -7.900 9.538 1.00 94.31 285 ARG A CA 1
ATOM 2196 C C . ARG A 1 285 ? -13.848 -6.605 8.756 1.00 94.31 285 ARG A C 1
ATOM 2198 O O . ARG A 1 285 ? -14.967 -6.134 8.618 1.00 94.31 285 ARG A O 1
ATOM 2205 N N . LEU A 1 286 ? -12.761 -6.054 8.215 1.00 94.81 286 LEU A N 1
ATOM 2206 C CA . LEU A 1 286 ? -12.830 -4.843 7.394 1.00 94.81 286 LEU A CA 1
ATOM 2207 C C . LEU A 1 286 ? -13.729 -5.050 6.170 1.00 94.81 286 LEU A C 1
ATOM 2209 O O . LEU A 1 286 ? -14.581 -4.210 5.893 1.00 94.81 286 LEU A O 1
ATOM 2213 N N . PHE A 1 287 ? -13.585 -6.184 5.480 1.00 94.19 287 PHE A N 1
ATOM 2214 C CA . PHE A 1 287 ? -14.439 -6.547 4.353 1.00 94.19 287 PHE A CA 1
ATOM 2215 C C . PHE A 1 287 ? -15.894 -6.778 4.782 1.00 94.19 287 PHE A C 1
ATOM 2217 O O . PHE A 1 287 ? -16.824 -6.330 4.112 1.00 94.19 287 PHE A O 1
ATOM 2224 N N . ALA A 1 288 ? -16.121 -7.450 5.913 1.00 93.44 288 ALA A N 1
ATOM 2225 C CA . ALA A 1 288 ? -17.463 -7.660 6.451 1.00 93.44 288 ALA A CA 1
ATOM 2226 C C . ALA A 1 288 ? -18.144 -6.332 6.840 1.00 93.44 288 ALA A C 1
ATOM 2228 O O . ALA A 1 288 ? -19.340 -6.167 6.610 1.00 93.44 288 ALA A O 1
ATOM 2229 N N . THR A 1 289 ? -17.394 -5.378 7.400 1.00 94.38 289 THR A N 1
ATOM 2230 C CA . THR A 1 289 ? -17.873 -4.022 7.704 1.00 94.38 289 THR A CA 1
ATOM 2231 C C . THR A 1 289 ? -18.205 -3.262 6.433 1.00 94.38 289 THR A C 1
ATOM 2233 O O . THR A 1 289 ? -19.279 -2.680 6.336 1.00 94.38 289 THR A O 1
ATOM 2236 N N . TRP A 1 290 ? -17.315 -3.309 5.446 1.00 92.75 290 TRP A N 1
ATOM 2237 C CA . TRP A 1 290 ? -17.527 -2.670 4.155 1.00 92.75 290 TRP A CA 1
ATOM 2238 C C . TRP A 1 290 ? -18.774 -3.209 3.431 1.00 92.75 290 TRP A C 1
ATOM 2240 O O . TRP A 1 290 ? -19.604 -2.434 2.970 1.00 92.75 290 TRP A O 1
ATOM 2250 N N . SER A 1 291 ? -18.957 -4.532 3.410 1.00 91.25 291 SER A N 1
ATOM 2251 C CA . SER A 1 291 ? -20.119 -5.189 2.787 1.00 91.25 291 SER A CA 1
ATOM 2252 C C . SER A 1 291 ? -21.426 -5.039 3.582 1.00 91.25 291 SER A C 1
ATOM 2254 O O . SER A 1 291 ? -22.460 -5.557 3.167 1.00 91.25 291 SER A O 1
ATOM 2256 N N . GLY A 1 292 ? -21.398 -4.372 4.742 1.00 89.06 292 GLY A N 1
ATOM 2257 C CA . GLY A 1 292 ? -22.563 -4.173 5.608 1.00 89.06 292 GLY A CA 1
ATOM 2258 C C . GLY A 1 292 ? -23.028 -5.422 6.368 1.00 89.06 292 GLY A C 1
ATOM 2259 O O . GLY A 1 292 ? -24.012 -5.361 7.101 1.00 89.06 292 GLY A O 1
ATOM 2260 N N . VAL A 1 293 ? -22.332 -6.556 6.237 1.00 83.19 293 VAL A N 1
ATOM 2261 C CA . VAL A 1 293 ? -22.670 -7.808 6.940 1.00 83.19 293 VAL A CA 1
ATOM 2262 C C . VAL A 1 293 ? -22.254 -7.738 8.414 1.00 83.19 293 VAL A C 1
ATOM 2264 O O . VAL A 1 293 ? -22.886 -8.341 9.288 1.00 83.19 293 VAL A O 1
ATOM 2267 N N . TYR A 1 294 ? -21.203 -6.979 8.721 1.00 75.38 294 TYR A N 1
ATOM 2268 C CA . TYR A 1 294 ? -20.719 -6.818 10.084 1.00 75.38 294 TYR A CA 1
ATOM 2269 C C . TYR A 1 294 ? -21.572 -5.822 10.872 1.00 75.38 294 TYR A C 1
ATOM 2271 O O . TYR A 1 294 ? -21.550 -4.615 10.636 1.00 75.38 294 TYR A O 1
ATOM 2279 N N . HIS A 1 295 ? -22.283 -6.334 11.872 1.00 58.56 295 HIS A N 1
ATOM 2280 C CA . HIS A 1 295 ? -23.045 -5.519 12.805 1.00 58.56 295 HIS A CA 1
ATOM 2281 C C . HIS A 1 295 ? -22.153 -5.165 13.997 1.00 58.56 295 HIS A C 1
ATOM 2283 O O . HIS A 1 295 ? -21.963 -5.963 14.914 1.00 58.56 295 HIS A O 1
ATOM 2289 N N . HIS A 1 296 ? -21.592 -3.956 14.001 1.00 60.44 296 HIS A N 1
ATOM 2290 C CA . HIS A 1 296 ? -21.021 -3.383 15.220 1.00 60.44 296 HIS A CA 1
ATOM 2291 C C . HIS A 1 296 ? -22.093 -3.313 16.322 1.00 60.44 296 HIS A C 1
ATOM 2293 O O . HIS A 1 296 ? -23.232 -2.899 16.080 1.00 60.44 296 HIS A O 1
ATOM 2299 N N . TYR A 1 297 ? -21.732 -3.713 17.543 1.00 43.28 297 TYR A N 1
ATOM 2300 C CA . TYR A 1 297 ? -22.577 -3.518 18.717 1.00 43.28 297 TYR A CA 1
ATOM 2301 C C . TYR A 1 297 ? -22.577 -2.019 19.033 1.00 43.28 297 TYR A C 1
ATOM 2303 O O . TYR A 1 297 ? -21.701 -1.519 19.734 1.00 43.28 297 TYR A O 1
ATOM 2311 N N . ARG A 1 298 ? -23.519 -1.269 18.457 1.00 44.88 298 ARG A N 1
ATOM 2312 C CA . ARG A 1 298 ? -23.769 0.115 18.862 1.00 44.88 298 ARG A CA 1
ATOM 2313 C C . ARG A 1 298 ? -24.378 0.036 20.263 1.00 44.88 298 ARG A C 1
ATOM 2315 O O . ARG A 1 298 ? -25.450 -0.560 20.383 1.00 44.88 298 ARG A O 1
ATOM 2322 N N . PRO A 1 299 ? -23.749 0.578 21.323 1.00 39.31 299 PRO A N 1
ATOM 2323 C CA . PRO A 1 299 ? -24.441 0.730 22.592 1.00 39.31 299 PRO A CA 1
ATOM 2324 C C . PRO A 1 299 ? -25.670 1.579 22.285 1.00 39.31 299 PRO A C 1
ATOM 2326 O O . PRO A 1 299 ? -25.541 2.731 21.865 1.00 39.31 299 PRO A O 1
ATOM 2329 N N . GLN A 1 300 ? -26.856 0.981 22.368 1.00 40.34 300 GLN A N 1
ATOM 2330 C CA . GLN A 1 300 ? -28.088 1.734 22.241 1.00 40.34 300 GLN A CA 1
ATOM 2331 C C . GLN A 1 300 ? -28.072 2.750 23.380 1.00 40.34 300 GLN A C 1
ATOM 2333 O O . GLN A 1 300 ? -28.192 2.386 24.547 1.00 40.34 300 GLN A O 1
ATOM 2338 N N . GLY A 1 301 ? -27.873 4.026 23.049 1.00 38.94 301 GLY A N 1
ATOM 2339 C CA . GLY A 1 301 ? -28.297 5.091 23.942 1.00 38.94 301 GLY A CA 1
ATOM 2340 C C . GLY A 1 301 ? -29.771 4.845 24.234 1.00 38.94 301 GLY A C 1
ATOM 2341 O O . GLY A 1 301 ? -30.533 4.668 23.288 1.00 38.94 301 GLY A O 1
ATOM 2342 N N . ASN A 1 302 ? -30.104 4.739 25.521 1.00 33.75 302 ASN A N 1
ATOM 2343 C CA . ASN A 1 302 ? -31.425 4.484 26.092 1.00 33.75 302 ASN A CA 1
ATOM 2344 C C . ASN A 1 302 ? -32.587 4.946 25.195 1.00 33.75 302 ASN A C 1
ATOM 2346 O O . ASN A 1 302 ? -33.120 6.040 25.371 1.00 33.75 302 ASN A O 1
ATOM 2350 N N . PHE A 1 303 ? -33.034 4.092 24.276 1.00 38.34 303 PHE A N 1
ATOM 2351 C CA . PHE A 1 303 ? -34.403 4.151 23.799 1.00 38.34 303 PHE A CA 1
ATOM 2352 C C . PHE A 1 303 ? -35.209 3.362 24.810 1.00 38.34 303 PHE A C 1
ATOM 2354 O O . PHE A 1 303 ? -35.296 2.137 24.776 1.00 38.34 303 PHE A O 1
ATOM 2361 N N . GLN A 1 304 ? -35.727 4.105 25.778 1.00 27.88 304 GLN A N 1
ATOM 2362 C CA . GLN A 1 304 ? -36.748 3.634 26.684 1.00 27.88 304 GLN A CA 1
ATOM 2363 C C . GLN A 1 304 ? -37.984 3.354 25.826 1.00 27.88 304 GLN A C 1
ATOM 2365 O O . GLN A 1 304 ? -38.733 4.265 25.480 1.00 27.88 304 GLN A O 1
ATOM 2370 N N . TYR A 1 305 ? -38.139 2.103 25.396 1.00 33.53 305 TYR A N 1
ATOM 2371 C CA . TYR A 1 305 ? -39.402 1.649 24.836 1.00 33.53 305 TYR A CA 1
ATOM 2372 C C . TYR A 1 305 ? -40.477 1.839 25.916 1.00 33.53 305 TYR A C 1
ATOM 2374 O O . TYR A 1 305 ? -40.242 1.461 27.071 1.00 33.53 305 TYR A O 1
ATOM 2382 N N . PRO A 1 306 ? -41.628 2.448 25.589 1.00 33.16 306 PRO A N 1
ATOM 2383 C CA . PRO A 1 306 ? -42.749 2.463 26.512 1.00 33.16 306 PRO A CA 1
ATOM 2384 C C . PRO A 1 306 ? -43.202 1.013 26.756 1.00 33.16 306 PRO A C 1
ATOM 2386 O O . PRO A 1 306 ? -43.134 0.193 25.836 1.00 33.16 306 PRO A O 1
ATOM 2389 N N . PRO A 1 307 ? -43.620 0.668 27.984 1.00 36.91 307 PRO A N 1
ATOM 2390 C CA . PRO A 1 307 ? -44.008 -0.693 28.305 1.00 36.91 307 PRO A CA 1
ATOM 2391 C C . PRO A 1 307 ? -45.346 -1.053 27.642 1.00 36.91 307 PRO A C 1
ATOM 2393 O O . PRO A 1 307 ? -46.296 -0.278 27.695 1.00 36.91 307 PRO A O 1
ATOM 2396 N N . ASP A 1 308 ? -45.362 -2.262 27.080 1.00 38.22 308 ASP A N 1
ATOM 2397 C CA . ASP A 1 308 ? -46.489 -3.139 26.743 1.00 38.22 308 ASP A CA 1
ATOM 2398 C C . ASP A 1 308 ? -47.620 -2.665 25.812 1.00 38.22 308 ASP A C 1
ATOM 2400 O O . ASP A 1 308 ? -48.450 -1.815 26.122 1.00 38.22 308 ASP A O 1
ATOM 2404 N N . SER A 1 309 ? -47.800 -3.427 24.730 1.00 33.97 309 SER A N 1
ATOM 2405 C CA . SER A 1 309 ? -49.020 -4.238 24.581 1.00 33.97 309 SER A CA 1
ATOM 2406 C C . SER A 1 309 ? -48.783 -5.404 23.616 1.00 33.97 309 SER A C 1
ATOM 2408 O O . SER A 1 309 ? -48.465 -5.233 22.441 1.00 33.97 309 SER A O 1
ATOM 2410 N N . SER A 1 310 ? -48.923 -6.606 24.168 1.00 32.91 310 SER A N 1
ATOM 2411 C CA . SER A 1 310 ? -48.980 -7.908 23.501 1.00 32.91 310 SER A CA 1
ATOM 2412 C C . SER A 1 310 ? -50.136 -7.999 22.481 1.00 32.91 310 SER A C 1
ATOM 2414 O O . SER A 1 310 ? -51.030 -7.152 22.486 1.00 32.91 310 SER A O 1
ATOM 2416 N N . PRO A 1 311 ? -50.130 -9.018 21.600 1.00 45.88 311 PRO A N 1
ATOM 2417 C CA . PRO A 1 311 ? -50.687 -8.944 20.257 1.00 45.88 311 PRO A CA 1
ATOM 2418 C C . PRO A 1 311 ? -52.143 -9.403 20.202 1.00 45.88 311 PRO A C 1
ATOM 2420 O O . PRO A 1 311 ? -52.470 -10.454 20.750 1.00 45.88 311 PRO A O 1
ATOM 2423 N N . ASP A 1 312 ? -52.985 -8.690 19.453 1.00 34.50 312 ASP A N 1
ATOM 2424 C CA . ASP A 1 312 ? -54.151 -9.323 18.844 1.00 34.50 312 ASP A CA 1
ATOM 2425 C C . ASP A 1 312 ? -54.648 -8.580 17.592 1.00 34.50 312 ASP A C 1
ATOM 2427 O O . ASP A 1 312 ? -54.714 -7.353 17.563 1.00 34.50 312 ASP A O 1
ATOM 2431 N N . ASN A 1 313 ? -55.049 -9.380 16.601 1.00 31.92 313 ASN A N 1
ATOM 2432 C CA . ASN A 1 313 ? -55.809 -9.060 15.385 1.00 31.92 313 ASN A CA 1
ATOM 2433 C C . ASN A 1 313 ? -55.099 -8.410 14.172 1.00 31.92 313 ASN A C 1
ATOM 2435 O O . ASN A 1 313 ? -54.852 -7.211 14.085 1.00 31.92 313 ASN A O 1
ATOM 2439 N N . SER A 1 314 ? -54.888 -9.247 13.148 1.00 32.00 314 SER A N 1
ATOM 2440 C CA . SER A 1 314 ? -54.914 -8.860 11.722 1.00 32.00 314 SER A CA 1
ATOM 2441 C C . SER A 1 314 ? -56.372 -8.650 11.251 1.00 32.00 314 SER A C 1
ATOM 2443 O O . SER A 1 314 ? -57.286 -9.089 11.945 1.00 32.00 314 SER A O 1
ATOM 2445 N N . PRO A 1 315 ? -56.626 -8.267 9.987 1.00 46.00 315 PRO A N 1
ATOM 2446 C CA . PRO A 1 315 ? -56.134 -7.106 9.246 1.00 46.00 315 PRO A CA 1
ATOM 2447 C C . PRO A 1 315 ? -57.323 -6.271 8.708 1.00 46.00 315 PRO A C 1
ATOM 2449 O O . PRO A 1 315 ? -58.292 -6.832 8.201 1.00 46.00 315 PRO A O 1
ATOM 2452 N N . GLU A 1 316 ? -57.235 -4.940 8.709 1.00 31.81 316 GLU A N 1
ATOM 2453 C CA . GLU A 1 316 ? -58.162 -4.095 7.939 1.00 31.81 316 GLU A CA 1
ATOM 2454 C C . GLU A 1 316 ? -57.397 -3.270 6.902 1.00 31.81 316 GLU A C 1
ATOM 2456 O O . GLU A 1 316 ? -56.390 -2.624 7.187 1.00 31.81 316 GLU A O 1
ATOM 2461 N N . ALA A 1 317 ? -57.863 -3.385 5.662 1.00 34.03 317 ALA A N 1
ATOM 2462 C CA . ALA A 1 317 ? -57.347 -2.714 4.484 1.00 34.03 317 ALA A CA 1
ATOM 2463 C C . ALA A 1 317 ? -57.941 -1.300 4.331 1.00 34.03 317 ALA A C 1
ATOM 2465 O O . ALA A 1 317 ? -58.911 -0.965 5.006 1.00 34.03 317 ALA A O 1
ATOM 2466 N N . ILE A 1 318 ? -57.440 -0.591 3.301 1.00 33.28 318 ILE A N 1
ATOM 2467 C CA . ILE A 1 318 ? -57.959 0.630 2.627 1.00 33.28 318 ILE A CA 1
ATOM 2468 C C . ILE A 1 318 ? -57.226 1.928 3.066 1.00 33.28 318 ILE A C 1
ATOM 2470 O O . ILE A 1 318 ? -57.045 2.146 4.258 1.00 33.28 318 ILE A O 1
ATOM 2474 N N . PRO A 1 319 ? -56.899 2.884 2.166 1.00 33.75 319 PRO A N 1
ATOM 2475 C CA . PRO A 1 319 ? -56.424 2.779 0.784 1.00 33.75 319 PRO A CA 1
ATOM 2476 C C . PRO A 1 319 ? -55.257 3.743 0.457 1.00 33.75 319 PRO A C 1
ATOM 2478 O O . PRO A 1 319 ? -54.949 4.718 1.136 1.00 33.75 319 PRO A O 1
ATOM 2481 N N . GLU A 1 320 ? -54.680 3.496 -0.708 1.00 43.06 320 GLU A N 1
ATOM 2482 C CA . GLU A 1 320 ? -53.827 4.379 -1.491 1.00 43.06 320 GLU A CA 1
ATOM 2483 C C . GLU A 1 320 ? -54.532 5.709 -1.839 1.00 43.06 320 GLU A C 1
ATOM 2485 O O . GLU A 1 320 ? -55.450 5.744 -2.654 1.00 43.06 320 GLU A O 1
ATOM 2490 N N . THR A 1 321 ? -54.137 6.819 -1.208 1.00 33.44 321 THR A N 1
ATOM 2491 C CA . THR A 1 321 ? -54.169 8.188 -1.766 1.00 33.44 321 THR A CA 1
ATOM 2492 C C . THR A 1 321 ? -53.565 9.180 -0.767 1.00 33.44 321 THR A C 1
ATOM 2494 O O . THR A 1 321 ? -53.852 9.126 0.419 1.00 33.44 321 THR A O 1
ATOM 2497 N N . GLN A 1 322 ? -52.789 10.135 -1.291 1.00 31.84 322 GLN A N 1
ATOM 2498 C CA . GLN A 1 322 ? -52.124 11.258 -0.603 1.00 31.84 322 GLN A CA 1
ATOM 2499 C C . GLN A 1 322 ? -50.732 10.995 -0.009 1.00 31.84 322 GLN A C 1
ATOM 2501 O O . GLN A 1 322 ? -50.558 10.927 1.199 1.00 31.84 322 GLN A O 1
ATOM 2506 N N . GLN A 1 323 ? -49.709 11.018 -0.871 1.00 30.34 323 GLN A N 1
ATOM 2507 C CA . GLN A 1 323 ? -48.439 11.701 -0.565 1.00 30.34 323 GLN A CA 1
ATOM 2508 C C . GLN A 1 323 ? -47.656 12.027 -1.853 1.00 30.34 323 GLN A C 1
ATOM 2510 O O . GLN A 1 323 ? -46.513 11.640 -2.055 1.00 30.34 323 GLN A O 1
ATOM 2515 N N . TRP A 1 324 ? -48.285 12.793 -2.747 1.00 30.92 324 TRP A N 1
ATOM 2516 C CA . TRP A 1 324 ? -47.566 13.655 -3.686 1.00 30.92 324 TRP A CA 1
ATOM 2517 C C . TRP A 1 324 ? -47.907 15.087 -3.309 1.00 30.92 324 TRP A C 1
ATOM 2519 O O . TRP A 1 324 ? -49.035 15.499 -3.548 1.00 30.92 324 TRP A O 1
ATOM 2529 N N . GLN A 1 325 ? -46.959 15.795 -2.688 1.00 31.64 325 GLN A N 1
ATOM 2530 C CA . GLN A 1 325 ? -46.761 17.254 -2.722 1.00 31.64 325 GLN A CA 1
ATOM 2531 C C . GLN A 1 325 ? -45.984 17.700 -1.480 1.00 31.64 325 GLN A C 1
ATOM 2533 O O . GLN A 1 325 ? -46.594 18.127 -0.511 1.00 31.64 325 GLN A O 1
ATOM 2538 N N . ILE A 1 326 ? -44.647 17.697 -1.537 1.00 32.28 326 ILE A N 1
ATOM 2539 C CA . ILE A 1 326 ? -43.851 18.717 -0.838 1.00 32.28 326 ILE A CA 1
ATOM 2540 C C . ILE A 1 326 ? -42.686 19.168 -1.739 1.00 32.28 326 ILE A C 1
ATOM 2542 O O . ILE A 1 326 ? -41.770 18.415 -2.047 1.00 32.28 326 ILE A O 1
ATOM 2546 N N . ALA A 1 327 ? -42.785 20.444 -2.124 1.00 31.08 327 ALA A N 1
ATOM 2547 C CA . ALA A 1 327 ? -41.732 21.418 -2.417 1.00 31.08 327 ALA A CA 1
ATOM 2548 C C . ALA A 1 327 ? -40.807 21.241 -3.641 1.00 31.08 327 ALA A C 1
ATOM 2550 O O . ALA A 1 327 ? -39.633 20.898 -3.540 1.00 31.08 327 ALA A O 1
ATOM 2551 N N . LYS A 1 328 ? -41.290 21.757 -4.780 1.00 33.59 328 LYS A N 1
ATOM 2552 C CA . LYS A 1 328 ? -40.480 22.672 -5.602 1.00 33.59 328 LYS A CA 1
ATOM 2553 C C . LYS A 1 328 ? -40.349 24.002 -4.849 1.00 33.59 328 LYS A C 1
ATOM 2555 O O . LYS A 1 328 ? -41.366 24.570 -4.462 1.00 33.59 328 LYS A O 1
ATOM 2560 N N . SER A 1 329 ? -39.133 24.520 -4.690 1.00 28.78 329 SER A N 1
ATOM 2561 C CA . SER A 1 329 ? -38.894 25.928 -4.338 1.00 28.78 329 SER A CA 1
ATOM 2562 C C . SER A 1 329 ? -37.653 26.455 -5.082 1.00 28.78 329 SER A C 1
ATOM 2564 O O . SER A 1 329 ? -36.751 25.665 -5.368 1.00 28.78 329 SER A O 1
ATOM 2566 N N . PRO A 1 330 ? -37.635 27.738 -5.495 1.00 38.12 330 PRO A N 1
ATOM 2567 C CA . PRO A 1 330 ? -36.963 28.185 -6.711 1.00 38.12 330 PRO A CA 1
ATOM 2568 C C . PRO A 1 330 ? -35.535 28.709 -6.503 1.00 38.12 330 PRO A C 1
ATOM 2570 O O . PRO A 1 330 ? -35.135 29.136 -5.420 1.00 38.12 330 PRO A O 1
ATOM 2573 N N . ALA A 1 331 ? -34.791 28.717 -7.611 1.00 34.31 331 ALA A N 1
ATOM 2574 C CA . ALA A 1 331 ? -33.452 29.273 -7.751 1.00 34.31 331 ALA A CA 1
ATOM 2575 C C . ALA A 1 331 ? -33.383 30.769 -7.382 1.00 34.31 331 ALA A C 1
ATOM 2577 O O . ALA A 1 331 ? -34.209 31.572 -7.817 1.00 34.31 331 ALA A O 1
ATOM 2578 N N . LYS A 1 332 ? -32.348 31.147 -6.620 1.00 33.47 332 LYS A N 1
ATOM 2579 C CA . LYS A 1 332 ? -31.964 32.547 -6.373 1.00 33.47 332 LYS A CA 1
ATOM 2580 C C . LYS A 1 332 ? -31.057 33.070 -7.505 1.00 33.47 332 LYS A C 1
ATOM 2582 O O . LYS A 1 332 ? -30.232 32.308 -8.009 1.00 33.47 332 LYS A O 1
ATOM 2587 N N . PRO A 1 333 ? -31.183 34.351 -7.902 1.00 36.62 333 PRO A N 1
ATOM 2588 C CA . PRO A 1 333 ? -30.492 34.912 -9.061 1.00 36.62 333 PRO A CA 1
ATOM 2589 C C . PRO A 1 333 ? -29.024 35.285 -8.797 1.00 36.62 333 PRO A C 1
ATOM 2591 O O . PRO A 1 333 ? -28.639 35.686 -7.700 1.00 36.62 333 PRO A O 1
ATOM 2594 N N . LEU A 1 334 ? -28.236 35.187 -9.872 1.00 34.34 334 LEU A N 1
ATOM 2595 C CA . LEU A 1 334 ? -26.821 35.541 -9.990 1.00 34.34 334 LEU A CA 1
ATOM 2596 C C . LEU A 1 334 ? -26.570 37.045 -9.789 1.00 34.34 334 LEU A C 1
ATOM 2598 O O . LEU A 1 334 ? -27.176 37.893 -10.447 1.00 34.34 334 LEU A O 1
ATOM 2602 N N . VAL A 1 335 ? -25.606 37.360 -8.923 1.00 38.19 335 VAL A N 1
ATOM 2603 C CA . VAL A 1 335 ? -25.051 38.703 -8.722 1.00 38.19 335 VAL A CA 1
ATOM 2604 C C . VAL A 1 335 ? -24.099 39.040 -9.876 1.00 38.19 335 VAL A C 1
ATOM 2606 O O . VAL A 1 335 ? -23.151 38.309 -10.153 1.00 38.19 335 VAL A O 1
ATOM 2609 N N . LYS A 1 336 ? -24.361 40.166 -10.550 1.00 34.78 336 LYS A N 1
ATOM 2610 C CA . LYS A 1 336 ? -23.516 40.760 -11.597 1.00 34.78 336 LYS A CA 1
ATOM 2611 C C . LYS A 1 336 ? -22.208 41.293 -10.999 1.00 34.78 336 LYS A C 1
ATOM 2613 O O . LYS A 1 336 ? -22.247 42.126 -10.098 1.00 34.78 336 LYS A O 1
ATOM 2618 N N . ILE A 1 337 ? -21.068 40.889 -11.559 1.00 39.34 337 ILE A N 1
ATOM 2619 C CA . ILE A 1 337 ? -19.751 41.497 -11.304 1.00 39.34 337 ILE A CA 1
ATOM 2620 C C . ILE A 1 337 ? -19.447 42.487 -12.446 1.00 39.34 337 ILE A C 1
ATOM 2622 O O . ILE A 1 337 ? -19.630 42.127 -13.611 1.00 39.34 337 ILE A O 1
ATOM 2626 N N . PRO A 1 338 ? -19.011 43.730 -12.163 1.00 35.00 338 PRO A N 1
ATOM 2627 C CA . PRO A 1 338 ? -18.759 44.733 -13.192 1.00 35.00 338 PRO A CA 1
ATOM 2628 C C . PRO A 1 338 ? -17.438 44.504 -13.943 1.00 35.00 338 PRO A C 1
ATOM 2630 O O . PRO A 1 338 ? -16.384 44.243 -13.365 1.00 35.00 338 PRO A O 1
ATOM 2633 N N . SER A 1 339 ? -17.523 44.680 -15.260 1.00 33.38 339 SER A N 1
ATOM 2634 C CA . SER A 1 339 ? -16.443 44.666 -16.244 1.00 33.38 339 SER A CA 1
ATOM 2635 C C . SER A 1 339 ? -15.432 45.795 -16.014 1.00 33.38 339 SER A C 1
ATOM 2637 O O . SER A 1 339 ? -15.779 46.970 -16.148 1.00 33.38 339 SER A O 1
ATOM 2639 N N . LYS A 1 340 ? -14.164 45.456 -15.751 1.00 36.72 340 LYS A N 1
ATOM 2640 C CA . LYS A 1 340 ? -13.041 46.395 -15.894 1.00 36.72 340 LYS A CA 1
ATOM 2641 C C . LYS A 1 340 ? -12.387 46.226 -17.264 1.00 36.72 340 LYS A C 1
ATOM 2643 O O . LYS A 1 340 ? -11.899 45.160 -17.622 1.00 36.72 340 LYS A O 1
ATOM 2648 N N . SER A 1 341 ? -12.402 47.325 -18.006 1.00 35.22 341 SER A N 1
ATOM 2649 C CA . SER A 1 341 ? -11.731 47.563 -19.277 1.00 35.22 341 SER A CA 1
ATOM 2650 C C . SER A 1 341 ? -10.207 47.470 -19.146 1.00 35.22 341 SER A C 1
ATOM 2652 O O . SER A 1 341 ? -9.610 48.228 -18.383 1.00 35.22 341 SER A O 1
ATOM 2654 N N . LEU A 1 342 ? -9.569 46.617 -19.949 1.00 36.66 342 LEU A N 1
ATOM 2655 C CA . LEU A 1 342 ? -8.130 46.674 -20.214 1.00 36.66 342 LEU A CA 1
ATOM 2656 C C . LEU A 1 342 ? -7.910 47.264 -21.609 1.00 36.66 342 LEU A C 1
ATOM 2658 O O . LEU A 1 342 ? -8.038 46.595 -22.634 1.00 36.66 342 LEU A O 1
ATOM 2662 N N . SER A 1 343 ? -7.602 48.559 -21.635 1.00 39.44 343 SER A N 1
ATOM 2663 C CA . SER A 1 343 ? -7.092 49.251 -22.810 1.00 39.44 343 SER A CA 1
ATOM 2664 C C . SER A 1 343 ? -5.603 48.955 -22.993 1.00 39.44 343 SER A C 1
ATOM 2666 O O . SER A 1 343 ? -4.795 49.219 -22.108 1.00 39.44 343 SER A O 1
ATOM 2668 N N . LYS A 1 344 ? -5.284 48.436 -24.181 1.00 42.06 344 LYS A N 1
ATOM 2669 C CA . LYS A 1 344 ? -4.045 48.571 -24.964 1.00 42.06 344 LYS A CA 1
ATOM 2670 C C . LYS A 1 344 ? -2.915 49.392 -24.318 1.00 42.06 344 LYS A C 1
ATOM 2672 O O . LYS A 1 344 ? -3.064 50.594 -24.133 1.00 42.06 344 LYS A O 1
ATOM 2677 N N . ASN A 1 345 ? -1.718 48.805 -24.251 1.00 35.72 345 ASN A N 1
ATOM 2678 C CA . ASN A 1 345 ? -0.531 49.537 -24.683 1.00 35.72 345 ASN A CA 1
ATOM 2679 C C . ASN A 1 345 ? 0.499 48.625 -25.354 1.00 35.72 345 ASN A C 1
ATOM 2681 O O . ASN A 1 345 ? 0.951 47.623 -24.814 1.00 35.72 345 ASN A O 1
ATOM 2685 N N . ARG A 1 346 ? 0.816 49.012 -26.587 1.00 39.31 346 ARG A N 1
ATOM 2686 C CA . ARG A 1 346 ? 1.740 48.411 -27.543 1.00 39.31 346 ARG A CA 1
ATOM 2687 C C . ARG A 1 346 ? 2.719 49.527 -27.895 1.00 39.31 346 ARG A C 1
ATOM 2689 O O . ARG A 1 346 ? 2.273 50.499 -28.493 1.00 39.31 346 ARG A O 1
ATOM 2696 N N . LYS A 1 347 ? 3.999 49.404 -27.539 1.00 43.62 347 LYS A N 1
ATOM 2697 C CA . LYS A 1 347 ? 5.165 50.144 -28.083 1.00 43.62 347 LYS A CA 1
ATOM 2698 C C . LYS A 1 347 ? 6.409 49.366 -27.620 1.00 43.62 347 LYS A C 1
ATOM 2700 O O . LYS A 1 347 ? 6.543 49.138 -26.429 1.00 43.62 347 LYS A O 1
ATOM 2705 N N . LYS A 1 348 ? 7.114 48.663 -28.514 1.00 46.69 348 LYS A N 1
ATOM 2706 C CA . LYS A 1 348 ? 8.217 49.143 -29.376 1.00 46.69 348 LYS A CA 1
ATOM 2707 C C . LYS A 1 348 ? 9.399 49.709 -28.578 1.00 46.69 348 LYS A C 1
ATOM 2709 O O . LYS A 1 348 ? 9.354 50.875 -28.201 1.00 46.69 348 LYS A O 1
ATOM 2714 N N . SER A 1 349 ? 10.436 48.887 -28.439 1.00 50.62 349 SER A N 1
ATOM 2715 C CA . SER A 1 349 ? 11.861 49.184 -28.649 1.00 50.62 349 SER A CA 1
ATOM 2716 C C . SER A 1 349 ? 12.602 47.860 -28.603 1.00 50.62 349 SER A C 1
ATOM 2718 O O . SER A 1 349 ? 12.373 47.135 -27.613 1.00 50.62 349 SER A O 1
#

Sequence (349 aa):
MIYSLFNKFQGAWLGSVVATARFRAKSQPNSQVNSPPNPPSNSSSNPWEQIATIGIQSLIQQGYLELNHWQAQIATTNPDLLKLVGTATASEAVWATLPVSLFYHEHYTTTKLLSALDLWLAPEESPHLGLAMGEAIALLLDQDFYENFPQGFNHNSQSGNSAPRPLPIAFQQLLSRTLPISPSFWGNLPCLEIAIKVINSLVPTSQVPLAISCYCFLSTPEDFTLSIHRAAATPQPEMAIAFTGFLSGAYNTLRGIPLSWQTQVNSGLNSGFNSGLSHYQLVDRLFATWSGVYHHYRPQGNFQYPPDSSPDNSPEAIPETQQWQIAKSPAKPLVKIPSKSLSKNRKKS

Secondary structure (DSSP, 8-state):
----HHHHHHHHHHHHHHHHHHHHHHHS----SSS-----------HHHHHHHHHHHHHHHHSS--HHHHHHHHHHH-GGGGGGTT-B-HHHHHHHHHHHHHHTSSS--HHHHHHHHHHHB-TTS-THHHHHHHHHHHHHH-SSTTTS---TT-TT------PPP-HHHHHHHHHHHHSS--HHHHHS---HHHHHHHHHHHS-TTTHHHHHHHHHHHHSTT-HHHHHHHHHTSSSHHHHHHHHHHHHHHHHHHHHS-HHHHHHHHHH---SSTT---HHHHHHHHHHHHTT------------PPP----------------------PPPPPPPPPPPP--------